Protein AF-L8GK00-F1 (afdb_monomer_lite)

Structure (mmCIF, N/CA/C/O backbone):
data_AF-L8GK00-F1
#
_entry.id   AF-L8GK00-F1
#
loop_
_atom_site.group_PDB
_atom_site.id
_atom_site.type_symbol
_atom_site.label_atom_id
_atom_site.label_alt_id
_atom_site.label_comp_id
_atom_site.label_asym_id
_atom_site.label_entity_id
_atom_site.label_seq_id
_atom_site.pdbx_PDB_ins_code
_atom_site.Cartn_x
_atom_site.Cartn_y
_atom_site.Cartn_z
_atom_site.occupancy
_atom_site.B_iso_or_equiv
_atom_site.auth_seq_id
_atom_site.auth_comp_id
_atom_site.auth_asym_id
_atom_site.auth_atom_id
_atom_site.pdbx_PDB_model_num
ATOM 1 N N . MET A 1 1 ? 4.224 -8.765 17.838 1.00 61.72 1 MET A N 1
ATOM 2 C CA . MET A 1 1 ? 3.213 -7.688 17.727 1.00 61.72 1 MET A CA 1
ATOM 3 C C . MET A 1 1 ? 2.388 -8.004 16.489 1.00 61.72 1 MET A C 1
ATOM 5 O O . MET A 1 1 ? 2.992 -8.140 15.439 1.00 61.72 1 MET A O 1
ATOM 9 N N . SER A 1 2 ? 1.083 -8.260 16.612 1.00 88.25 2 SER A N 1
ATOM 10 C CA . SER A 1 2 ? 0.237 -8.689 15.486 1.00 88.25 2 SER A CA 1
ATOM 11 C C . SER A 1 2 ? -0.506 -7.507 14.862 1.00 88.25 2 SER A C 1
ATOM 13 O O . SER A 1 2 ? -0.895 -6.569 15.563 1.00 88.25 2 SER A O 1
ATOM 15 N N . PHE A 1 3 ? -0.700 -7.553 13.546 1.00 93.94 3 PHE A N 1
ATOM 16 C CA . PHE A 1 3 ? -1.539 -6.617 12.802 1.00 93.94 3 PHE A CA 1
ATOM 17 C C . PHE A 1 3 ? -2.425 -7.384 11.815 1.00 93.94 3 PHE A C 1
ATOM 19 O O . PHE A 1 3 ? -2.163 -8.546 11.505 1.00 93.94 3 PHE A O 1
ATOM 26 N N . VAL A 1 4 ? -3.480 -6.718 11.352 1.00 95.38 4 VAL A N 1
ATOM 27 C CA . VAL A 1 4 ? -4.375 -7.191 10.293 1.00 95.38 4 VAL A CA 1
ATOM 28 C C . VAL A 1 4 ? -4.653 -6.009 9.374 1.00 95.38 4 VAL A C 1
ATOM 30 O O . VAL A 1 4 ? -4.970 -4.915 9.851 1.00 95.38 4 VAL A O 1
ATOM 33 N N . ALA A 1 5 ? -4.528 -6.228 8.071 1.00 95.19 5 ALA A N 1
ATOM 34 C CA . ALA A 1 5 ? -4.967 -5.301 7.044 1.00 95.19 5 ALA A CA 1
ATOM 35 C C . ALA A 1 5 ? -6.353 -5.725 6.554 1.00 95.19 5 ALA A C 1
ATOM 37 O O . ALA A 1 5 ? -6.597 -6.901 6.304 1.00 95.19 5 ALA A O 1
ATOM 38 N N . VAL A 1 6 ? -7.266 -4.766 6.420 1.00 94.88 6 VAL A N 1
ATOM 39 C CA . VAL A 1 6 ? -8.609 -5.013 5.891 1.00 94.88 6 VAL A CA 1
ATOM 40 C C . VAL A 1 6 ? -8.772 -4.199 4.621 1.00 94.88 6 VAL A C 1
ATOM 42 O O . VAL A 1 6 ? -8.682 -2.971 4.669 1.00 94.88 6 VAL A O 1
ATOM 45 N N . ASP A 1 7 ? -9.017 -4.869 3.501 1.00 92.62 7 ASP A N 1
ATOM 46 C CA . ASP A 1 7 ? -9.255 -4.203 2.225 1.00 92.62 7 ASP A CA 1
ATOM 47 C C . ASP A 1 7 ? -10.342 -4.912 1.409 1.00 92.62 7 ASP A C 1
ATOM 49 O O . ASP A 1 7 ? -10.407 -6.135 1.330 1.00 92.62 7 ASP A O 1
ATOM 53 N N . GLU A 1 8 ? -11.210 -4.127 0.775 1.00 90.94 8 GLU A N 1
ATOM 54 C CA . GLU A 1 8 ? -12.356 -4.638 0.016 1.00 90.94 8 GLU A CA 1
ATOM 55 C C . GLU A 1 8 ? -11.943 -5.283 -1.316 1.00 90.94 8 GLU A C 1
ATOM 57 O O . GLU A 1 8 ? -12.618 -6.191 -1.802 1.00 90.94 8 GLU A O 1
ATOM 62 N N . SER A 1 9 ? -10.826 -4.849 -1.908 1.00 86.81 9 SER A N 1
ATOM 63 C CA . SER A 1 9 ? -10.387 -5.333 -3.220 1.00 86.81 9 SER A CA 1
ATOM 64 C C . SER A 1 9 ? -9.774 -6.736 -3.172 1.00 86.81 9 SER A C 1
ATOM 66 O O . SER A 1 9 ? -9.696 -7.391 -4.211 1.00 86.81 9 SER A O 1
ATOM 68 N N . GLY A 1 10 ? -9.387 -7.228 -1.988 1.00 82.31 10 GLY A N 1
ATOM 69 C CA . GLY A 1 10 ? -8.921 -8.606 -1.805 1.00 82.31 10 GLY A CA 1
ATOM 70 C C . GLY A 1 10 ? -7.527 -8.874 -2.361 1.00 82.31 10 GLY A C 1
ATOM 71 O O . GLY A 1 10 ? -7.259 -9.937 -2.919 1.00 82.31 10 GLY A O 1
ATOM 72 N N . GLY A 1 11 ? -6.643 -7.883 -2.324 1.00 89.62 11 GLY A N 1
ATOM 73 C CA . GLY A 1 11 ? -5.234 -8.089 -2.635 1.00 89.62 11 GLY A CA 1
ATOM 74 C C . GLY A 1 11 ? -4.417 -6.835 -2.415 1.00 89.62 11 GLY A C 1
ATOM 75 O O . GLY A 1 11 ? -4.908 -5.713 -2.566 1.00 89.62 11 GLY A O 1
ATOM 76 N N . TRP A 1 12 ? -3.149 -7.038 -2.088 1.00 93.19 12 TRP A N 1
ATOM 77 C CA . TRP A 1 12 ? -2.198 -5.951 -1.968 1.00 93.19 12 TRP A CA 1
ATOM 78 C C . TRP A 1 12 ? -2.071 -5.196 -3.291 1.00 93.19 12 TRP A C 1
ATOM 80 O O . TRP A 1 12 ? -2.048 -5.782 -4.369 1.00 93.19 12 TRP A O 1
ATOM 90 N N . MET A 1 13 ? -2.014 -3.868 -3.194 1.00 91.94 13 MET A N 1
ATOM 91 C CA . MET A 1 13 ? -1.780 -2.955 -4.318 1.00 91.94 13 MET A CA 1
ATOM 92 C C . MET A 1 13 ? -2.797 -2.987 -5.472 1.00 91.94 13 MET A C 1
ATOM 94 O O . MET A 1 13 ? -2.588 -2.265 -6.440 1.00 91.94 13 MET A O 1
ATOM 98 N N . ARG A 1 14 ? -3.930 -3.699 -5.388 1.00 89.12 14 ARG A N 1
ATOM 99 C CA . ARG A 1 14 ? -4.907 -3.763 -6.501 1.00 89.12 14 ARG A CA 1
ATOM 100 C C . ARG A 1 14 ? -5.372 -2.387 -6.979 1.00 89.12 14 ARG A C 1
ATOM 102 O O . ARG A 1 14 ? -5.234 -2.064 -8.151 1.00 89.12 14 ARG A O 1
ATOM 109 N N . LYS A 1 15 ? -5.831 -1.530 -6.059 1.00 85.44 15 LYS A N 1
ATOM 110 C CA . LYS A 1 15 ? -6.226 -0.151 -6.405 1.00 85.44 15 LYS A CA 1
ATOM 111 C C . LYS A 1 15 ? -5.073 0.644 -7.015 1.00 85.44 15 LYS A C 1
ATOM 113 O O . LYS A 1 15 ? -5.290 1.441 -7.916 1.00 85.44 15 LYS A O 1
ATOM 118 N N . TRP A 1 16 ? -3.855 0.447 -6.519 1.00 89.75 16 TRP A N 1
ATOM 119 C CA . TRP A 1 16 ? -2.678 1.121 -7.059 1.00 89.75 16 TRP A CA 1
ATOM 120 C C . TRP A 1 16 ? -2.383 0.660 -8.491 1.00 89.75 16 TRP A C 1
ATOM 122 O O . TRP A 1 16 ? -2.157 1.505 -9.352 1.00 89.75 16 TRP A O 1
ATOM 132 N N . ASP A 1 17 ? -2.469 -0.643 -8.765 1.00 88.00 17 ASP A N 1
ATOM 133 C CA . ASP A 1 17 ? -2.284 -1.210 -10.104 1.00 88.00 17 ASP A CA 1
ATOM 134 C C . ASP A 1 17 ? -3.295 -0.634 -11.091 1.00 88.00 17 ASP A C 1
ATOM 136 O O . ASP A 1 17 ? -2.929 -0.204 -12.186 1.00 88.00 17 ASP A O 1
ATOM 140 N N . ASP A 1 18 ? -4.564 -0.593 -10.684 1.00 81.75 18 ASP A N 1
ATOM 141 C CA . ASP A 1 18 ? -5.632 -0.030 -11.497 1.00 81.75 18 ASP A CA 1
ATOM 142 C C . ASP A 1 18 ? -5.381 1.453 -11.781 1.00 81.75 18 ASP A C 1
ATOM 144 O O . ASP A 1 18 ? -5.553 1.898 -12.914 1.00 81.75 18 ASP A O 1
ATOM 148 N N . LEU A 1 19 ? -4.933 2.223 -10.788 1.00 82.94 19 LEU A N 1
ATOM 149 C CA . LEU A 1 19 ? -4.619 3.638 -10.972 1.00 82.94 19 LEU A CA 1
ATOM 150 C C . LEU A 1 19 ? -3.441 3.848 -11.921 1.00 82.94 19 LEU A C 1
ATOM 152 O O . LEU A 1 19 ? -3.554 4.654 -12.840 1.00 82.94 19 LEU A O 1
ATOM 156 N N . MET A 1 20 ? -2.337 3.120 -11.738 1.00 86.19 20 MET A N 1
ATOM 157 C CA . MET A 1 20 ? -1.174 3.241 -12.620 1.00 86.19 20 MET A CA 1
ATOM 158 C C . MET A 1 20 ? -1.523 2.836 -14.054 1.00 86.19 20 MET A C 1
ATOM 160 O O . MET A 1 20 ? -1.132 3.522 -14.996 1.00 86.19 20 MET A O 1
ATOM 164 N N . HIS A 1 21 ? -2.308 1.767 -14.224 1.00 81.75 21 HIS A N 1
ATOM 165 C CA . HIS A 1 21 ? -2.756 1.308 -15.536 1.00 81.75 21 HIS A CA 1
ATOM 166 C C . HIS A 1 21 ? -3.679 2.317 -16.222 1.00 81.75 21 HIS A C 1
ATOM 168 O O . HIS A 1 21 ? -3.482 2.647 -17.388 1.00 81.75 21 HIS A O 1
ATOM 174 N N . ASN A 1 22 ? -4.696 2.803 -15.515 1.00 77.38 22 ASN A N 1
ATOM 175 C CA . ASN A 1 22 ? -5.727 3.639 -16.117 1.00 77.38 22 ASN A CA 1
ATOM 176 C C . ASN A 1 22 ? -5.269 5.095 -16.324 1.00 77.38 22 ASN A C 1
ATOM 178 O O . ASN A 1 22 ? -5.800 5.768 -17.207 1.00 77.38 22 ASN A O 1
ATOM 182 N N . LEU A 1 23 ? -4.295 5.579 -15.542 1.00 79.81 23 LEU A N 1
ATOM 183 C CA . LEU A 1 23 ? -3.639 6.879 -15.744 1.00 79.81 23 LEU A CA 1
ATOM 184 C C . LEU A 1 23 ? -2.458 6.813 -16.727 1.00 79.81 23 LEU A C 1
ATOM 186 O O . LEU A 1 23 ? -1.806 7.833 -16.937 1.00 79.81 23 LEU A O 1
ATOM 190 N N . ASP A 1 24 ? -2.183 5.637 -17.302 1.00 79.44 24 ASP A N 1
ATOM 191 C CA . ASP A 1 24 ? -1.066 5.390 -18.223 1.00 79.44 24 ASP A CA 1
ATOM 192 C C . ASP A 1 24 ? 0.296 5.821 -17.644 1.00 79.44 24 ASP A C 1
ATOM 194 O O . ASP A 1 24 ? 1.142 6.441 -18.290 1.00 79.44 24 ASP A O 1
ATOM 198 N N . VAL A 1 25 ? 0.505 5.527 -16.358 1.00 83.69 25 VAL A N 1
ATOM 199 C CA . VAL A 1 25 ? 1.750 5.847 -15.658 1.00 83.69 25 VAL A CA 1
ATOM 200 C C . VAL A 1 25 ? 2.741 4.709 -15.877 1.00 83.69 25 VAL A C 1
ATOM 202 O O . VAL A 1 25 ? 2.534 3.589 -15.416 1.00 83.69 25 VAL A O 1
ATOM 205 N N . HIS A 1 26 ? 3.851 4.999 -16.556 1.00 88.31 26 HIS A N 1
ATOM 206 C CA . HIS A 1 26 ? 4.897 4.004 -16.829 1.00 88.31 26 HIS A CA 1
ATOM 207 C C . HIS A 1 26 ? 6.041 4.005 -15.810 1.00 88.31 26 HIS A C 1
ATOM 209 O O . HIS A 1 26 ? 6.650 2.962 -15.577 1.00 88.31 26 HIS A O 1
ATOM 215 N N . HIS A 1 27 ? 6.336 5.156 -15.204 1.00 91.88 27 HIS A N 1
ATOM 216 C CA . HIS A 1 27 ? 7.393 5.324 -14.207 1.00 91.88 27 HIS A CA 1
ATOM 217 C C . HIS A 1 27 ? 6.866 6.089 -13.004 1.00 91.88 27 HIS A C 1
ATOM 219 O O . HIS A 1 27 ? 6.034 6.993 -13.135 1.00 91.88 27 HIS A O 1
ATOM 225 N N . LEU A 1 28 ? 7.368 5.728 -11.828 1.00 91.94 28 LEU A N 1
ATOM 226 C CA . LEU A 1 28 ? 7.068 6.469 -10.617 1.00 91.94 28 LEU A CA 1
ATOM 227 C C . LEU A 1 28 ? 7.755 7.829 -10.634 1.00 91.94 28 LEU A C 1
ATOM 229 O O . LEU A 1 28 ? 8.736 8.063 -11.329 1.00 91.94 28 LEU A O 1
ATOM 233 N N . ARG A 1 29 ? 7.211 8.746 -9.838 1.00 87.75 29 ARG A N 1
ATOM 234 C CA . ARG A 1 29 ? 7.868 10.021 -9.525 1.00 87.75 29 ARG A CA 1
ATOM 235 C C . ARG A 1 29 ? 8.658 9.946 -8.220 1.00 87.75 29 ARG A C 1
ATOM 237 O O . ARG A 1 29 ? 9.400 10.868 -7.906 1.00 87.75 29 ARG A O 1
ATOM 244 N N . SER A 1 30 ? 8.465 8.865 -7.466 1.00 87.38 30 SER A N 1
ATOM 245 C CA . SER A 1 30 ? 9.097 8.637 -6.174 1.00 87.38 30 SER A CA 1
ATOM 246 C C . SER A 1 30 ? 10.489 8.029 -6.360 1.00 87.38 30 SER A C 1
ATOM 248 O O . SER A 1 30 ? 10.605 7.044 -7.097 1.00 87.38 30 SER A O 1
ATOM 250 N N . PRO A 1 31 ? 11.521 8.588 -5.705 1.00 87.81 31 PRO A N 1
ATOM 251 C CA . PRO A 1 31 ? 12.888 8.081 -5.768 1.00 87.81 31 PRO A CA 1
ATOM 252 C C . PRO A 1 31 ? 13.024 6.674 -5.174 1.00 87.81 31 PRO A C 1
ATOM 254 O O . PRO A 1 31 ? 12.143 6.191 -4.461 1.00 87.81 31 PRO A O 1
ATOM 257 N N . LEU A 1 32 ? 14.164 6.033 -5.436 1.00 87.31 32 LEU A N 1
ATOM 258 C CA . LEU A 1 32 ? 14.448 4.656 -5.028 1.00 87.31 32 LEU A CA 1
ATOM 259 C C . LEU A 1 32 ? 14.324 4.394 -3.528 1.00 87.31 32 LEU A C 1
ATOM 261 O O . LEU A 1 32 ? 13.973 3.277 -3.180 1.00 87.31 32 LEU A O 1
ATOM 265 N N . ASN A 1 33 ? 14.585 5.387 -2.671 1.00 85.81 33 ASN A N 1
ATOM 266 C CA . ASN A 1 33 ? 14.498 5.278 -1.209 1.00 85.81 33 ASN A CA 1
ATOM 267 C C . ASN A 1 33 ? 13.061 5.425 -0.662 1.00 85.81 33 ASN A C 1
ATOM 269 O O . ASN A 1 33 ? 12.818 5.186 0.517 1.00 85.81 33 ASN A O 1
ATOM 273 N N . ALA A 1 34 ? 12.096 5.804 -1.502 1.00 88.62 34 ALA A N 1
ATOM 274 C CA . ALA A 1 34 ? 10.686 5.909 -1.143 1.00 88.62 34 ALA A CA 1
ATOM 275 C C . ALA A 1 34 ? 9.955 4.581 -1.419 1.00 88.62 34 ALA A C 1
ATOM 277 O O . ALA A 1 34 ? 8.968 4.535 -2.158 1.00 88.62 34 ALA A O 1
ATOM 278 N N . HIS A 1 35 ? 10.468 3.490 -0.847 1.00 92.00 35 HIS A N 1
ATOM 279 C CA . HIS A 1 35 ? 9.955 2.130 -1.021 1.00 92.00 35 HIS A CA 1
ATOM 280 C C . HIS A 1 35 ? 9.478 1.533 0.323 1.00 92.00 35 HIS A C 1
ATOM 282 O O . HIS A 1 35 ? 9.850 2.027 1.385 1.00 92.00 35 HIS A O 1
ATOM 288 N N . PRO A 1 36 ? 8.630 0.486 0.307 1.00 93.12 36 PRO A N 1
ATOM 289 C CA . PRO A 1 36 ? 7.991 -0.038 1.520 1.00 93.12 36 PRO A CA 1
ATOM 290 C C . PRO A 1 36 ? 8.821 -1.034 2.353 1.00 93.12 36 PRO A C 1
ATOM 292 O O . PRO A 1 36 ? 8.262 -1.628 3.270 1.00 93.12 36 PRO A O 1
ATOM 295 N N . ASP A 1 37 ? 10.109 -1.254 2.063 1.00 94.62 37 ASP A N 1
ATOM 296 C CA . ASP A 1 37 ? 10.923 -2.185 2.869 1.00 94.62 37 ASP A CA 1
ATOM 297 C C . ASP A 1 37 ? 11.429 -1.457 4.126 1.00 94.62 37 ASP A C 1
ATOM 299 O O . ASP A 1 37 ? 12.157 -0.471 3.994 1.00 94.62 37 ASP A O 1
ATOM 303 N N . PRO A 1 38 ? 11.041 -1.894 5.338 1.00 91.31 38 PRO A N 1
ATOM 304 C CA . PRO A 1 38 ? 11.383 -1.183 6.564 1.00 91.31 38 PRO A CA 1
ATOM 305 C C . PRO A 1 38 ? 12.826 -1.413 7.036 1.00 91.31 38 PRO A C 1
ATOM 307 O O . PRO A 1 38 ? 13.259 -0.709 7.949 1.00 91.31 38 PRO A O 1
ATOM 310 N N . PHE A 1 39 ? 13.552 -2.389 6.478 1.00 91.81 39 PHE A N 1
ATOM 311 C CA . PHE A 1 39 ? 14.854 -2.810 7.015 1.00 91.81 39 PHE A CA 1
ATOM 312 C C . PHE A 1 39 ? 16.053 -2.427 6.143 1.00 91.81 39 PHE A C 1
ATOM 314 O O . PHE A 1 39 ? 17.159 -2.317 6.667 1.00 91.81 39 PHE A O 1
ATOM 321 N N . ASP A 1 40 ? 15.855 -2.195 4.844 1.00 91.25 40 ASP A N 1
ATOM 322 C CA . ASP A 1 40 ? 16.943 -1.869 3.918 1.00 91.25 40 ASP A CA 1
ATOM 323 C C . ASP A 1 40 ? 16.539 -0.770 2.933 1.00 91.25 40 ASP A C 1
ATOM 325 O O . ASP A 1 40 ? 15.786 -1.005 1.989 1.00 91.25 40 ASP A O 1
ATOM 329 N N . VAL A 1 41 ? 17.123 0.416 3.119 1.00 87.62 41 VAL A N 1
ATOM 330 C CA . VAL A 1 41 ? 16.900 1.627 2.307 1.00 87.62 41 VAL A CA 1
ATOM 331 C C . VAL A 1 41 ? 17.394 1.514 0.858 1.00 87.62 41 VAL A C 1
ATOM 333 O O . VAL A 1 41 ? 17.111 2.382 0.032 1.00 87.62 41 VAL A O 1
ATOM 336 N N . THR A 1 42 ? 18.181 0.482 0.551 1.00 90.44 42 THR A N 1
ATOM 337 C CA . THR A 1 42 ? 18.740 0.212 -0.780 1.00 90.44 42 THR A CA 1
ATOM 338 C C . THR A 1 42 ? 18.098 -0.992 -1.467 1.00 90.44 42 THR A C 1
ATOM 340 O O . THR A 1 42 ? 18.396 -1.257 -2.635 1.00 90.44 42 THR A O 1
ATOM 343 N N . SER A 1 43 ? 17.173 -1.675 -0.787 1.00 94.31 43 SER A N 1
ATOM 344 C CA . SER A 1 43 ? 16.584 -2.952 -1.212 1.00 94.31 43 SER A CA 1
ATOM 345 C C . SER A 1 43 ? 15.949 -2.911 -2.599 1.00 94.31 43 SER A C 1
ATOM 347 O O . SER A 1 43 ? 16.103 -3.856 -3.366 1.00 94.31 43 SER A O 1
ATOM 349 N N . LEU A 1 44 ? 15.282 -1.816 -2.976 1.00 95.31 44 LEU A N 1
ATOM 350 C CA . LEU A 1 44 ? 14.700 -1.681 -4.315 1.00 95.31 44 LEU A CA 1
ATOM 351 C C . LEU A 1 44 ? 15.778 -1.586 -5.407 1.00 95.31 44 LEU A C 1
ATOM 353 O O . LEU A 1 44 ? 15.621 -2.158 -6.488 1.00 95.31 44 LEU A O 1
ATOM 357 N N . ASN A 1 45 ? 16.883 -0.886 -5.132 1.00 93.75 45 ASN A N 1
ATOM 358 C CA . ASN A 1 45 ? 18.011 -0.810 -6.058 1.00 93.75 45 ASN A CA 1
ATOM 359 C C . ASN A 1 45 ? 18.699 -2.175 -6.188 1.00 93.75 45 ASN A C 1
ATOM 361 O O . ASN A 1 45 ? 18.955 -2.629 -7.303 1.00 93.75 45 ASN A O 1
ATOM 365 N N . ALA A 1 46 ? 18.956 -2.838 -5.057 1.00 94.06 46 ALA A N 1
ATOM 366 C CA . ALA A 1 46 ? 19.531 -4.179 -5.022 1.00 94.06 46 ALA A CA 1
ATOM 367 C C . ALA A 1 46 ? 18.656 -5.173 -5.801 1.00 94.06 46 ALA A C 1
ATOM 369 O O . ALA A 1 46 ? 19.143 -5.822 -6.723 1.00 94.06 46 ALA A O 1
ATOM 370 N N . PHE A 1 47 ? 17.345 -5.180 -5.544 1.00 96.88 47 PHE A N 1
ATOM 371 C CA . PHE A 1 47 ? 16.375 -6.008 -6.260 1.00 96.88 47 PHE A CA 1
ATOM 372 C C . PHE A 1 47 ? 16.410 -5.770 -7.775 1.00 96.88 47 PHE A C 1
ATOM 374 O O . PHE A 1 47 ? 16.414 -6.720 -8.556 1.00 96.88 47 PHE A O 1
ATOM 381 N N . ALA A 1 48 ? 16.470 -4.510 -8.219 1.00 96.38 48 ALA A N 1
ATOM 382 C CA . ALA A 1 48 ? 16.560 -4.199 -9.643 1.00 96.38 48 ALA A CA 1
ATOM 383 C C . ALA A 1 48 ? 17.831 -4.781 -10.284 1.00 96.38 48 ALA A C 1
ATOM 385 O O . ALA A 1 48 ? 17.767 -5.305 -11.396 1.00 96.38 48 ALA A O 1
ATOM 386 N N . HIS A 1 49 ? 18.964 -4.726 -9.580 1.00 95.38 49 HIS A N 1
ATOM 387 C CA . HIS A 1 49 ? 20.228 -5.305 -10.034 1.00 95.38 49 HIS A CA 1
ATOM 388 C C . HIS A 1 49 ? 20.205 -6.835 -10.054 1.00 95.38 49 HIS A C 1
ATOM 390 O O . HIS A 1 49 ? 20.575 -7.428 -11.065 1.00 95.38 49 HIS A O 1
ATOM 396 N N . GLU A 1 50 ? 19.724 -7.469 -8.987 1.00 96.69 50 GLU A N 1
ATOM 397 C CA . GLU A 1 50 ? 19.623 -8.930 -8.868 1.00 96.69 50 GLU A CA 1
ATOM 398 C C . GLU A 1 50 ? 18.712 -9.539 -9.938 1.00 96.69 50 GLU A C 1
ATOM 400 O O . GLU A 1 50 ? 18.998 -10.610 -10.467 1.00 96.69 50 GLU A O 1
ATOM 405 N N . GLN A 1 51 ? 17.637 -8.837 -10.301 1.00 96.94 51 GLN A N 1
ATOM 406 C CA . GLN A 1 51 ? 16.711 -9.271 -11.348 1.00 96.94 51 GLN A CA 1
ATOM 407 C C . GLN A 1 51 ? 17.181 -8.902 -12.768 1.00 96.94 51 GLN A C 1
ATOM 409 O O . GLN A 1 51 ? 16.480 -9.200 -13.732 1.00 96.94 51 GLN A O 1
ATOM 414 N N . GLY A 1 52 ? 18.327 -8.224 -12.927 1.00 96.25 52 GLY A N 1
ATOM 415 C CA . GLY A 1 52 ? 18.824 -7.765 -14.232 1.00 96.25 52 GLY A CA 1
ATOM 416 C C . GLY A 1 52 ? 17.985 -6.643 -14.863 1.00 96.25 52 GLY A C 1
ATOM 417 O O . GLY A 1 52 ? 18.019 -6.436 -16.074 1.00 96.25 52 GLY A O 1
ATOM 418 N N . ARG A 1 53 ? 17.219 -5.911 -14.049 1.00 96.62 53 ARG A N 1
ATOM 419 C CA . ARG A 1 53 ? 16.220 -4.911 -14.458 1.00 96.62 53 ARG A CA 1
ATOM 420 C C . ARG A 1 53 ? 16.630 -3.472 -14.144 1.00 96.62 53 ARG A C 1
ATOM 422 O O . ARG A 1 53 ? 15.809 -2.564 -14.227 1.00 96.62 53 ARG A O 1
ATOM 429 N N . SER A 1 54 ? 17.904 -3.214 -13.843 1.00 92.88 54 SER A N 1
ATOM 430 C CA . SER A 1 54 ? 18.411 -1.860 -13.554 1.00 92.88 54 SER A CA 1
ATOM 431 C C . SER A 1 54 ? 18.193 -0.849 -14.689 1.00 92.88 54 SER A C 1
ATOM 433 O O . SER A 1 54 ? 18.221 0.353 -14.438 1.00 92.88 54 SER A O 1
ATOM 435 N N . ALA A 1 55 ? 17.960 -1.308 -15.925 1.00 91.44 55 ALA A N 1
ATOM 436 C CA . ALA A 1 55 ? 17.603 -0.453 -17.062 1.00 91.44 55 ALA A CA 1
ATOM 437 C C . ALA A 1 55 ? 16.220 0.218 -16.917 1.00 91.44 55 ALA A C 1
ATOM 439 O O . ALA A 1 55 ? 15.965 1.238 -17.551 1.00 91.44 55 ALA A O 1
ATOM 440 N N . GLU A 1 56 ? 15.346 -0.312 -16.057 1.00 93.38 56 GLU A N 1
ATOM 441 C CA . GLU A 1 56 ? 14.042 0.279 -15.721 1.00 93.38 56 GLU A CA 1
ATOM 442 C C . GLU A 1 56 ? 14.142 1.406 -14.675 1.00 93.38 56 GLU A C 1
ATOM 444 O O . GLU A 1 56 ? 13.124 1.961 -14.261 1.00 93.38 56 GLU A O 1
ATOM 449 N N . LEU A 1 57 ? 15.357 1.749 -14.231 1.00 92.00 57 LEU A N 1
ATOM 450 C CA . LEU A 1 57 ? 15.624 2.856 -13.316 1.00 92.00 57 LEU A CA 1
ATOM 451 C C . LEU A 1 57 ? 16.022 4.110 -14.101 1.00 92.00 57 LEU A C 1
ATOM 453 O O . LEU A 1 57 ? 17.138 4.208 -14.620 1.00 92.00 57 LEU A O 1
ATOM 457 N N . GLN A 1 58 ? 15.133 5.100 -14.146 1.00 88.31 58 GLN A N 1
ATOM 458 C CA . GLN A 1 58 ? 15.349 6.349 -14.880 1.00 88.31 58 GLN A CA 1
ATOM 459 C C . GLN A 1 58 ? 15.809 7.472 -13.955 1.00 88.31 58 GLN A C 1
ATOM 461 O O . GLN A 1 58 ? 15.319 7.600 -12.841 1.00 88.31 58 GLN A O 1
ATOM 466 N N . CYS A 1 59 ? 16.723 8.330 -14.409 1.00 78.38 59 CYS A N 1
ATOM 467 C CA . CYS A 1 59 ? 17.043 9.554 -13.674 1.00 78.38 59 CYS A CA 1
ATOM 468 C C . CYS A 1 59 ? 15.951 10.605 -13.924 1.00 78.38 59 CYS A C 1
ATOM 470 O O . CYS A 1 59 ? 15.585 10.834 -15.079 1.00 78.38 59 CYS A O 1
ATOM 472 N N . LEU A 1 60 ? 15.468 11.279 -12.877 1.00 68.12 60 LEU A N 1
ATOM 473 C CA . LEU A 1 60 ? 14.519 12.393 -12.993 1.00 68.12 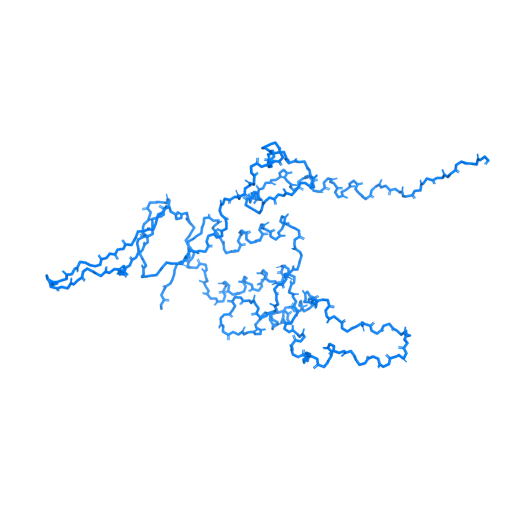60 LEU A CA 1
ATOM 474 C C . LEU A 1 60 ? 15.181 13.629 -13.617 1.00 68.12 60 LEU A C 1
ATOM 476 O O . LEU A 1 60 ? 15.485 14.585 -12.917 1.00 68.12 60 LEU A O 1
ATOM 480 N N . GLY A 1 61 ? 15.458 13.614 -14.922 1.00 55.75 61 GLY A N 1
ATOM 481 C CA . GLY A 1 61 ? 15.894 14.787 -15.695 1.00 55.75 61 GLY A CA 1
ATOM 482 C C . GLY A 1 61 ? 17.243 15.412 -15.302 1.00 55.75 61 GLY A C 1
ATOM 483 O O . GLY A 1 61 ? 17.766 16.223 -16.058 1.00 55.75 61 GLY A O 1
ATOM 484 N N . ILE A 1 62 ? 17.861 15.009 -14.189 1.00 52.44 62 ILE A N 1
ATOM 485 C CA . ILE A 1 62 ? 19.223 15.381 -13.792 1.00 52.44 62 ILE A CA 1
ATOM 486 C C . ILE A 1 62 ? 20.187 14.368 -14.417 1.00 52.44 62 ILE A C 1
ATOM 488 O O . ILE A 1 62 ? 20.927 13.653 -13.744 1.00 52.44 62 ILE A O 1
ATOM 492 N N . SER A 1 63 ? 20.126 14.231 -15.739 1.00 48.56 63 SER A N 1
ATOM 493 C CA . SER A 1 63 ? 21.195 13.566 -16.472 1.00 48.56 63 SER A CA 1
ATOM 494 C C . SER A 1 63 ? 22.224 14.639 -16.824 1.00 48.56 63 SER A C 1
ATOM 496 O O . SER A 1 63 ? 21.860 15.618 -17.482 1.00 48.56 63 SER A O 1
ATOM 498 N N . PRO A 1 64 ? 23.498 14.507 -16.409 1.00 44.94 64 PRO A N 1
ATOM 499 C CA . PRO A 1 64 ? 24.569 15.214 -17.094 1.00 44.94 64 PRO A CA 1
ATOM 500 C C . PRO A 1 64 ? 24.446 14.820 -18.561 1.00 44.94 64 PRO A C 1
ATOM 502 O O . PRO A 1 64 ? 24.406 13.622 -18.849 1.00 44.94 64 PRO A O 1
ATOM 505 N N . ARG A 1 65 ? 24.302 15.807 -19.454 1.00 43.72 65 ARG A N 1
ATOM 506 C CA . ARG A 1 65 ? 24.181 15.601 -20.903 1.00 43.72 65 ARG A CA 1
ATOM 507 C C . ARG A 1 65 ? 25.040 14.412 -21.324 1.00 43.72 65 ARG A C 1
ATOM 509 O O . ARG A 1 65 ? 26.258 14.439 -21.144 1.00 43.72 65 ARG A O 1
ATOM 516 N N . SER A 1 66 ? 24.406 13.372 -21.869 1.00 43.53 66 SER A N 1
ATOM 517 C CA . SER A 1 66 ? 25.133 12.301 -22.540 1.00 43.53 66 SER A CA 1
ATOM 518 C C . SER A 1 66 ? 26.060 12.955 -23.551 1.00 43.53 66 SER A C 1
ATOM 520 O O . SER A 1 66 ? 25.619 13.789 -24.343 1.00 43.53 66 SER A O 1
ATOM 522 N N . SER A 1 67 ? 27.335 12.603 -23.471 1.00 43.12 67 SER A N 1
ATOM 523 C CA . SER A 1 67 ? 28.425 13.062 -24.318 1.00 43.12 67 SER A CA 1
ATOM 524 C C . SER A 1 67 ? 28.158 12.764 -25.800 1.00 43.12 67 SER A C 1
ATOM 526 O O . SER A 1 67 ? 28.721 11.830 -26.367 1.00 43.12 67 SER A O 1
ATOM 528 N N . GLY A 1 68 ? 27.301 13.557 -26.438 1.00 41.03 68 GLY A N 1
ATOM 529 C CA . GLY A 1 68 ? 27.420 13.858 -27.853 1.00 41.03 68 GLY A CA 1
ATOM 530 C C . GLY A 1 68 ? 28.625 14.777 -27.993 1.00 41.03 68 GLY A C 1
ATOM 531 O O . GLY A 1 68 ? 28.726 15.782 -27.289 1.00 41.03 68 GLY A O 1
ATOM 532 N N . ARG A 1 69 ? 29.598 14.366 -28.806 1.00 50.66 69 ARG A N 1
ATOM 533 C CA . ARG A 1 69 ? 30.761 15.191 -29.144 1.00 50.66 69 ARG A CA 1
ATOM 534 C C . ARG A 1 69 ? 30.290 16.553 -29.673 1.00 50.66 69 ARG A C 1
ATOM 536 O O . ARG A 1 69 ? 29.289 16.600 -30.372 1.00 50.66 69 ARG A O 1
ATOM 543 N N . GLU A 1 70 ? 31.094 17.575 -29.361 1.00 47.09 70 GLU A N 1
ATOM 544 C CA . GLU A 1 70 ? 31.059 18.975 -29.845 1.00 47.09 70 GLU A CA 1
ATOM 545 C C . GLU A 1 70 ? 30.413 19.991 -28.887 1.00 47.09 70 GLU A C 1
ATOM 547 O O . GLU A 1 70 ? 29.294 20.448 -29.051 1.00 47.09 70 GLU A O 1
ATOM 552 N N . ASP A 1 71 ? 31.127 20.331 -27.809 1.00 42.12 71 ASP A N 1
ATOM 553 C CA . ASP A 1 71 ? 31.935 21.559 -27.787 1.00 42.12 71 ASP A CA 1
ATOM 554 C C . ASP A 1 71 ? 32.602 21.755 -26.421 1.00 42.12 71 ASP A C 1
ATOM 556 O O . ASP A 1 71 ? 31.990 21.658 -25.356 1.00 42.12 71 ASP A O 1
ATOM 560 N N . LYS A 1 72 ? 33.905 22.049 -26.447 1.00 45.22 72 LYS A N 1
ATOM 561 C CA . LYS A 1 72 ? 34.721 22.342 -25.264 1.00 45.22 72 LYS A CA 1
ATOM 562 C C . LYS A 1 72 ? 34.355 23.717 -24.692 1.00 45.22 72 LYS A C 1
ATOM 564 O O . LYS A 1 72 ? 35.136 24.659 -24.782 1.00 45.22 72 LYS A O 1
ATOM 569 N N . LYS A 1 73 ? 33.213 23.835 -24.019 1.00 46.69 73 LYS A N 1
ATOM 570 C CA . LYS A 1 73 ? 33.024 24.856 -22.983 1.00 46.69 73 LYS A CA 1
ATOM 571 C C . LYS A 1 73 ? 32.964 24.152 -21.639 1.00 46.69 73 LYS A C 1
ATOM 573 O O . LYS A 1 73 ? 32.015 23.438 -21.345 1.00 46.69 73 LYS A O 1
ATOM 578 N N . LYS A 1 74 ? 34.012 24.358 -20.831 1.00 45.50 74 LYS A N 1
ATOM 579 C CA . LYS A 1 74 ? 34.093 23.982 -19.411 1.00 45.50 74 LYS A CA 1
ATOM 580 C C . LYS A 1 74 ? 33.043 24.762 -18.608 1.00 45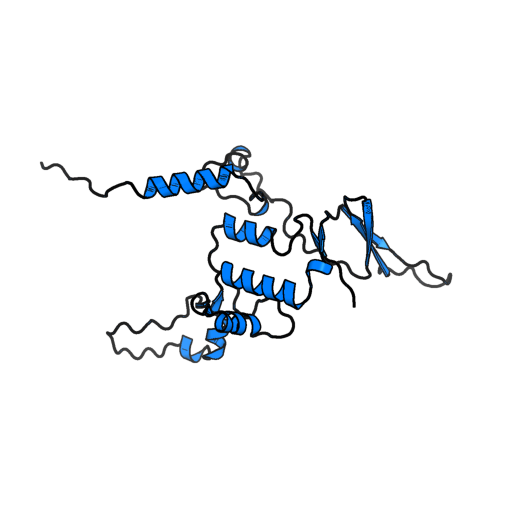.50 74 LYS A C 1
ATOM 582 O O . LYS A 1 74 ? 33.382 25.598 -17.777 1.00 45.50 74 LYS A O 1
ATOM 587 N N . VAL A 1 75 ? 31.764 24.509 -18.849 1.00 47.81 75 VAL A N 1
ATOM 588 C CA . VAL A 1 75 ? 30.748 24.764 -17.839 1.00 47.81 75 VAL A CA 1
ATOM 589 C C . VAL A 1 75 ? 30.923 23.612 -16.864 1.00 47.81 75 VAL A C 1
ATOM 591 O O . VAL A 1 75 ? 30.629 22.466 -17.190 1.00 47.81 75 VAL A O 1
ATOM 594 N N . ARG A 1 76 ? 31.537 23.879 -15.706 1.00 49.59 76 ARG A N 1
ATOM 595 C CA . ARG A 1 76 ? 31.500 22.925 -14.594 1.00 49.59 76 ARG A CA 1
ATOM 596 C C . ARG A 1 76 ? 30.018 22.730 -14.309 1.00 49.59 76 ARG A C 1
ATOM 598 O O . ARG A 1 76 ? 29.388 23.672 -13.838 1.00 49.59 76 ARG A O 1
ATOM 605 N N . ASP A 1 77 ? 29.462 21.578 -14.680 1.00 54.91 77 ASP A N 1
ATOM 606 C CA . ASP A 1 77 ? 28.066 21.249 -14.405 1.00 54.91 77 ASP A CA 1
ATOM 607 C C . ASP A 1 77 ? 27.837 21.477 -12.911 1.00 54.91 77 ASP A C 1
ATOM 609 O O . ASP A 1 77 ? 28.324 20.721 -12.073 1.00 54.91 77 ASP A O 1
ATOM 613 N N . HIS A 1 78 ? 27.146 22.561 -12.559 1.00 54.66 78 HIS A N 1
ATOM 614 C CA . HIS A 1 78 ? 26.949 22.951 -11.164 1.00 54.66 78 HIS A CA 1
ATOM 615 C C . HIS A 1 78 ? 26.187 21.848 -10.408 1.00 54.66 78 HIS A C 1
ATOM 617 O O . HIS A 1 78 ? 26.445 21.603 -9.233 1.00 54.66 78 HIS A O 1
ATOM 623 N N . ALA A 1 79 ? 25.343 21.098 -11.128 1.00 50.34 79 ALA A N 1
ATOM 624 C CA . ALA A 1 79 ? 24.664 19.890 -10.666 1.00 50.34 79 ALA A CA 1
ATOM 625 C C . ALA A 1 79 ? 25.626 18.755 -10.262 1.00 50.34 79 ALA A C 1
ATOM 627 O O . ALA A 1 79 ? 25.282 17.929 -9.419 1.00 50.34 79 ALA A O 1
ATOM 628 N N . ALA A 1 80 ? 26.841 18.713 -10.821 1.00 52.91 80 ALA A N 1
ATOM 629 C CA . ALA A 1 80 ? 27.858 17.738 -10.451 1.00 52.91 80 ALA A CA 1
ATOM 630 C C . ALA A 1 80 ? 28.613 18.039 -9.168 1.00 52.91 80 ALA A C 1
ATOM 632 O O . ALA A 1 80 ? 29.178 17.123 -8.580 1.00 52.91 80 ALA A O 1
ATOM 633 N N . TYR A 1 81 ? 28.556 19.283 -8.713 1.00 52.75 81 TYR A N 1
ATOM 634 C CA . TYR A 1 81 ? 29.057 19.670 -7.404 1.00 52.75 81 TYR A CA 1
ATOM 635 C C . TYR A 1 81 ? 27.995 19.522 -6.300 1.00 52.75 81 TYR A C 1
ATOM 637 O O . TYR A 1 81 ? 28.348 19.349 -5.141 1.00 52.75 81 TYR A O 1
ATOM 645 N N . ILE A 1 82 ? 26.702 19.571 -6.650 1.00 58.47 82 ILE A N 1
ATOM 646 C CA . ILE A 1 82 ? 25.597 19.549 -5.674 1.00 58.47 82 ILE A CA 1
ATOM 647 C C . ILE A 1 82 ? 25.255 18.126 -5.200 1.00 58.47 82 ILE A C 1
ATOM 649 O O . ILE A 1 82 ? 24.898 17.954 -4.040 1.00 58.47 82 ILE A O 1
ATOM 653 N N . PHE A 1 83 ? 25.372 17.112 -6.064 1.00 60.22 83 PHE A N 1
ATOM 654 C CA . PHE A 1 83 ? 24.976 15.735 -5.744 1.00 60.22 83 PHE A CA 1
ATOM 655 C C . PHE A 1 83 ? 26.125 14.753 -5.970 1.00 60.22 83 PHE A C 1
ATOM 657 O O . PHE A 1 83 ? 26.661 14.666 -7.084 1.00 60.22 83 PHE A O 1
ATOM 664 N N . THR A 1 84 ? 26.457 13.973 -4.938 1.00 67.50 84 THR A N 1
ATOM 665 C CA . THR A 1 84 ? 27.410 12.862 -5.038 1.00 67.50 84 THR A CA 1
ATOM 666 C C . THR A 1 84 ? 26.879 11.776 -5.979 1.00 67.50 84 THR A C 1
ATOM 668 O O . THR A 1 84 ? 25.685 11.706 -6.281 1.00 67.50 84 THR A O 1
ATOM 671 N N . ASN A 1 85 ? 27.752 10.879 -6.448 1.00 65.94 85 ASN A N 1
ATOM 672 C CA . ASN A 1 85 ? 27.319 9.733 -7.254 1.00 65.94 85 ASN A CA 1
ATOM 673 C C . ASN A 1 85 ? 26.257 8.879 -6.541 1.00 65.94 85 ASN A C 1
ATOM 675 O O . ASN A 1 85 ? 25.374 8.346 -7.207 1.00 65.94 85 ASN A O 1
ATOM 679 N N . ASN A 1 86 ? 26.318 8.787 -5.209 1.00 67.12 86 ASN A N 1
ATOM 680 C CA . ASN A 1 86 ? 25.335 8.063 -4.412 1.00 67.12 86 ASN A CA 1
ATOM 681 C C . ASN A 1 86 ? 23.972 8.776 -4.406 1.00 67.12 86 ASN A C 1
ATOM 683 O O . ASN A 1 86 ? 22.945 8.143 -4.639 1.00 67.12 86 ASN A O 1
ATOM 687 N N . ASP A 1 87 ? 23.964 10.105 -4.266 1.00 67.19 87 ASP A N 1
ATOM 688 C CA . ASP A 1 87 ? 22.731 10.905 -4.310 1.00 67.19 87 ASP A CA 1
ATOM 689 C C . ASP A 1 87 ? 22.023 10.760 -5.662 1.00 67.19 87 ASP A C 1
ATOM 691 O O . ASP A 1 87 ? 20.806 10.608 -5.736 1.00 67.19 87 ASP A O 1
ATOM 695 N N . ARG A 1 88 ? 22.792 10.710 -6.753 1.00 69.75 88 ARG A N 1
ATOM 696 C CA . ARG A 1 88 ? 22.252 10.511 -8.107 1.00 69.75 88 ARG A CA 1
ATOM 697 C C . ARG A 1 88 ? 21.619 9.141 -8.314 1.00 69.75 88 ARG A C 1
ATOM 699 O O . ARG A 1 88 ? 20.686 9.029 -9.104 1.00 69.75 88 ARG A O 1
ATOM 706 N N . ILE A 1 89 ? 22.131 8.103 -7.650 1.00 72.81 89 ILE A N 1
ATOM 707 C CA . ILE A 1 89 ? 21.518 6.771 -7.682 1.00 72.81 89 ILE A CA 1
ATOM 708 C C . ILE A 1 89 ? 20.169 6.828 -6.972 1.00 72.81 89 ILE A C 1
ATOM 710 O O . ILE A 1 89 ? 19.180 6.360 -7.528 1.00 72.81 89 ILE A O 1
ATOM 714 N N . MET A 1 90 ? 20.106 7.471 -5.806 1.00 72.12 90 MET A N 1
ATOM 715 C CA . MET A 1 90 ? 18.870 7.578 -5.026 1.00 72.12 90 MET A CA 1
ATOM 716 C C . MET A 1 90 ? 17.790 8.409 -5.725 1.00 72.12 90 MET A C 1
ATOM 718 O O . MET A 1 90 ? 16.610 8.144 -5.537 1.00 72.12 90 MET A O 1
ATOM 722 N N . LEU A 1 91 ? 18.171 9.355 -6.588 1.00 79.38 91 LEU A N 1
ATOM 723 C CA . LEU A 1 91 ? 17.245 10.148 -7.407 1.00 79.38 91 LEU A CA 1
ATOM 724 C C . LEU A 1 91 ? 16.689 9.407 -8.634 1.00 79.38 91 LEU A C 1
ATOM 726 O O . LEU A 1 91 ? 15.901 9.981 -9.394 1.00 79.38 91 LEU A O 1
ATOM 730 N N . LYS A 1 92 ? 17.087 8.149 -8.856 1.00 88.19 92 LYS A N 1
ATOM 731 C CA . LYS A 1 92 ? 16.453 7.326 -9.883 1.00 88.19 92 LYS A CA 1
ATOM 732 C C . LYS A 1 92 ? 15.034 6.952 -9.466 1.00 88.19 92 LYS A C 1
ATOM 734 O O . LYS A 1 92 ? 14.743 6.773 -8.286 1.00 88.19 92 LYS A O 1
ATOM 739 N N . VAL A 1 93 ? 14.168 6.794 -10.456 1.00 91.81 93 VAL A N 1
ATOM 740 C CA . VAL A 1 93 ? 12.783 6.366 -10.293 1.00 91.81 93 VAL A CA 1
ATOM 741 C C . VAL A 1 93 ? 12.544 5.051 -11.027 1.00 91.81 93 VAL A C 1
ATOM 743 O O . VAL A 1 93 ? 13.014 4.889 -12.158 1.00 91.81 93 VAL A O 1
ATOM 746 N N . PRO A 1 94 ? 11.840 4.093 -10.407 1.00 95.38 94 PRO A N 1
ATOM 747 C CA . PRO A 1 94 ? 11.560 2.811 -11.029 1.00 95.38 94 PRO A CA 1
ATOM 748 C C . PRO A 1 94 ? 10.411 2.912 -12.033 1.00 95.38 94 PRO A C 1
ATOM 750 O O . PRO A 1 94 ? 9.487 3.723 -11.889 1.00 95.38 94 PRO A O 1
ATOM 753 N N . SER A 1 95 ? 10.419 2.014 -13.012 1.00 95.38 95 SER A N 1
ATOM 754 C CA . SER A 1 95 ? 9.212 1.684 -13.760 1.00 95.38 95 SER A CA 1
ATOM 755 C C . SER A 1 95 ? 8.120 1.153 -12.816 1.00 95.38 95 SER A C 1
ATOM 757 O O . SER A 1 95 ? 8.389 0.573 -11.756 1.00 95.38 95 SER A O 1
ATOM 759 N N . VAL A 1 96 ? 6.861 1.313 -13.221 1.00 95.06 96 VAL A N 1
ATOM 760 C CA . VAL A 1 96 ? 5.712 0.739 -12.507 1.00 95.06 96 VAL A CA 1
ATOM 761 C C . VAL A 1 96 ? 5.817 -0.794 -12.392 1.00 95.06 96 VAL A C 1
ATOM 763 O O . VAL A 1 96 ? 5.663 -1.306 -11.279 1.00 95.06 96 VAL A O 1
ATOM 766 N N . PRO A 1 97 ? 6.137 -1.555 -13.463 1.00 96.38 97 PRO A N 1
ATOM 767 C CA . PRO A 1 97 ? 6.306 -3.005 -13.363 1.00 96.38 97 PRO A CA 1
ATOM 768 C C . PRO A 1 97 ? 7.430 -3.445 -12.418 1.00 96.38 97 PRO A C 1
ATOM 770 O O . PRO A 1 97 ? 7.293 -4.468 -11.741 1.00 96.38 97 PRO A O 1
ATOM 773 N N . LEU A 1 98 ? 8.551 -2.717 -12.374 1.00 97.00 98 LEU A N 1
ATOM 774 C CA . LEU A 1 98 ? 9.668 -3.020 -11.474 1.00 97.00 98 LEU A CA 1
ATOM 775 C C . LEU A 1 98 ? 9.247 -2.842 -10.019 1.00 97.00 98 LEU A C 1
ATOM 777 O O . LEU A 1 98 ? 9.400 -3.768 -9.224 1.00 97.00 98 LEU A O 1
ATOM 781 N N . PHE A 1 99 ? 8.653 -1.693 -9.696 1.00 97.06 99 PHE A N 1
ATOM 782 C CA . PHE A 1 99 ? 8.187 -1.409 -8.343 1.00 97.06 99 PHE A CA 1
ATOM 783 C C . PHE A 1 99 ? 7.130 -2.416 -7.875 1.00 97.06 99 PHE A C 1
ATOM 785 O O . PHE A 1 99 ? 7.215 -2.932 -6.765 1.00 97.06 99 PHE A O 1
ATOM 792 N N . LYS A 1 100 ? 6.181 -2.776 -8.746 1.00 96.50 100 LYS A N 1
ATOM 793 C CA . LYS A 1 100 ? 5.184 -3.811 -8.446 1.00 96.50 100 LYS A CA 1
ATOM 794 C C . LYS A 1 100 ? 5.833 -5.157 -8.116 1.00 96.50 100 LYS A C 1
ATOM 796 O O . LYS A 1 100 ? 5.467 -5.798 -7.135 1.00 96.50 100 LYS A O 1
ATOM 801 N N . SER A 1 101 ? 6.803 -5.579 -8.929 1.00 97.69 101 SER A N 1
ATOM 802 C CA . SER A 1 101 ? 7.522 -6.844 -8.716 1.00 97.69 101 SER A CA 1
ATOM 803 C C . SER A 1 101 ? 8.290 -6.828 -7.393 1.00 97.69 101 SER A C 1
ATOM 805 O O . SER A 1 101 ? 8.280 -7.813 -6.657 1.00 97.69 101 SER A O 1
ATOM 807 N N . PHE A 1 102 ? 8.900 -5.688 -7.062 1.00 97.62 102 PHE A N 1
ATOM 808 C CA . PHE A 1 102 ? 9.565 -5.485 -5.783 1.00 97.62 102 PHE A CA 1
ATOM 809 C C . PHE A 1 102 ? 8.587 -5.627 -4.612 1.00 97.62 102 PHE A C 1
ATOM 811 O O . PHE A 1 102 ? 8.833 -6.418 -3.703 1.00 97.62 102 PHE A O 1
ATOM 818 N N . CYS A 1 103 ? 7.438 -4.951 -4.648 1.00 97.12 103 CYS A N 1
ATOM 819 C CA . CYS A 1 103 ? 6.431 -5.084 -3.598 1.00 97.12 103 CYS A CA 1
ATOM 820 C C . CYS A 1 103 ? 5.899 -6.518 -3.465 1.00 97.12 103 CYS A C 1
ATOM 822 O O . CYS A 1 103 ? 5.737 -6.989 -2.343 1.00 97.12 103 CYS A O 1
ATOM 824 N N . GLN A 1 104 ? 5.701 -7.240 -4.574 1.00 97.31 104 GLN A N 1
ATOM 825 C CA . GLN A 1 104 ? 5.324 -8.658 -4.538 1.00 97.31 104 GLN A CA 1
ATOM 826 C C . GLN A 1 104 ? 6.384 -9.517 -3.836 1.00 97.31 104 GLN A C 1
ATOM 828 O O . GLN A 1 104 ? 6.043 -10.436 -3.084 1.00 97.31 104 GLN A O 1
ATOM 833 N N . SER A 1 105 ? 7.667 -9.199 -4.034 1.00 97.44 105 SER A N 1
ATOM 834 C CA . SER A 1 105 ? 8.755 -9.879 -3.330 1.00 97.44 105 SER A CA 1
ATOM 835 C C . SER A 1 105 ? 8.691 -9.642 -1.818 1.00 97.44 105 SER A C 1
ATOM 837 O O . SER A 1 105 ? 8.878 -10.586 -1.058 1.00 97.44 105 SER A O 1
ATOM 839 N N . LEU A 1 106 ? 8.335 -8.429 -1.374 1.00 96.94 106 LEU A N 1
ATOM 840 C CA . LEU A 1 106 ? 8.165 -8.109 0.047 1.00 96.94 106 LEU A CA 1
ATOM 841 C C . LEU A 1 106 ? 6.921 -8.760 0.653 1.00 96.94 106 LEU A C 1
ATOM 843 O O . LEU A 1 106 ? 6.991 -9.268 1.766 1.00 96.94 106 LEU A O 1
ATOM 847 N N . ILE A 1 107 ? 5.803 -8.779 -0.081 1.00 96.12 107 ILE A N 1
ATOM 848 C CA . ILE A 1 107 ? 4.573 -9.473 0.334 1.00 96.12 107 ILE A CA 1
ATOM 849 C C . ILE A 1 107 ? 4.878 -10.940 0.622 1.00 96.12 107 ILE A C 1
ATOM 851 O O . ILE A 1 107 ? 4.497 -11.450 1.670 1.00 96.12 107 ILE A O 1
ATOM 855 N N . THR A 1 108 ? 5.638 -11.577 -0.269 1.00 96.31 108 THR A N 1
ATOM 856 C CA . THR A 1 108 ? 6.048 -12.977 -0.119 1.00 96.31 108 THR A CA 1
ATOM 857 C C . THR A 1 108 ? 7.055 -13.145 1.021 1.00 96.31 108 THR A C 1
ATOM 859 O O . THR A 1 108 ? 6.894 -14.013 1.871 1.00 96.31 108 THR A O 1
ATOM 862 N N . ARG A 1 109 ? 8.090 -12.297 1.071 1.00 95.94 109 ARG A N 1
ATOM 863 C CA . ARG A 1 109 ? 9.174 -12.359 2.067 1.00 95.94 109 ARG A CA 1
ATOM 864 C C . ARG A 1 109 ? 8.670 -12.178 3.498 1.00 95.94 109 ARG A C 1
ATOM 866 O O . ARG A 1 109 ? 9.204 -12.809 4.404 1.00 95.94 109 ARG A O 1
ATOM 873 N N . TYR A 1 110 ? 7.684 -11.307 3.694 1.00 94.69 110 TYR A N 1
ATOM 874 C CA . TYR A 1 110 ? 7.129 -10.974 5.006 1.00 94.69 110 TYR A CA 1
ATOM 875 C C . TYR A 1 110 ? 5.779 -11.645 5.287 1.00 94.69 110 TYR A C 1
ATOM 877 O O . TYR A 1 110 ? 5.140 -11.286 6.272 1.00 94.69 110 TYR A O 1
ATOM 885 N N . ASP A 1 111 ? 5.347 -12.585 4.438 1.00 95.12 111 ASP A N 1
ATOM 886 C CA . ASP A 1 111 ? 4.069 -13.301 4.555 1.00 95.12 111 ASP A CA 1
ATOM 887 C C . ASP A 1 111 ? 2.865 -12.361 4.779 1.00 95.12 111 ASP A C 1
ATOM 889 O O . ASP A 1 111 ? 2.006 -12.576 5.627 1.00 95.12 111 ASP A O 1
ATOM 893 N N . LEU A 1 112 ? 2.797 -11.254 4.031 1.00 94.94 112 LEU A N 1
ATOM 894 C CA . LEU A 1 112 ? 1.759 -10.239 4.252 1.00 94.94 112 LEU A CA 1
ATOM 895 C C . LEU A 1 112 ? 0.356 -10.729 3.863 1.00 94.94 112 LEU A C 1
ATOM 897 O O . LEU A 1 112 ? -0.639 -10.169 4.325 1.00 94.94 112 LEU A O 1
ATOM 901 N N . ASP A 1 113 ? 0.253 -11.756 3.019 1.00 94.81 113 ASP A N 1
ATOM 902 C CA . ASP A 1 113 ? -1.029 -12.334 2.606 1.00 94.81 113 ASP A CA 1
ATOM 903 C C . ASP A 1 113 ? -1.779 -12.984 3.778 1.00 94.81 113 ASP A C 1
ATOM 905 O O . ASP A 1 113 ? -3.003 -12.860 3.853 1.00 94.81 113 ASP A O 1
ATOM 909 N N . SER A 1 114 ? -1.074 -13.573 4.752 1.00 94.25 114 SER A N 1
ATOM 910 C CA . SER A 1 114 ? -1.701 -14.153 5.951 1.00 94.25 114 SER A CA 1
ATOM 911 C C . SER A 1 114 ? -2.323 -13.099 6.880 1.00 94.25 114 SER A C 1
ATOM 913 O O . SER A 1 114 ? -3.166 -13.414 7.725 1.00 94.25 114 SER A O 1
ATOM 915 N N . HIS A 1 115 ? -1.969 -11.827 6.683 1.00 94.50 115 HIS A N 1
ATOM 916 C CA . HIS A 1 115 ? -2.471 -10.688 7.446 1.00 94.50 115 HIS A CA 1
ATOM 917 C C . HIS A 1 115 ? -3.593 -9.913 6.740 1.00 94.50 115 HIS A C 1
ATOM 919 O O . HIS A 1 115 ? -4.083 -8.926 7.301 1.00 94.50 115 HIS A O 1
ATOM 925 N N . LEU A 1 116 ? -4.004 -10.318 5.534 1.00 94.88 116 LEU A N 1
ATOM 926 C CA . LEU A 1 116 ? -5.015 -9.619 4.745 1.00 94.88 116 LEU A CA 1
ATOM 927 C C . LEU A 1 116 ? -6.402 -10.251 4.913 1.00 94.88 116 LEU A C 1
ATOM 929 O O . LEU A 1 116 ? -6.641 -11.400 4.553 1.00 94.88 116 LEU A O 1
ATOM 933 N N . VAL A 1 117 ? -7.359 -9.457 5.385 1.00 94.94 117 VAL A N 1
ATOM 934 C CA . VAL A 1 117 ? -8.778 -9.817 5.415 1.00 94.94 117 VAL A CA 1
ATOM 935 C C . VAL A 1 117 ? -9.494 -9.078 4.293 1.00 94.94 117 VAL A C 1
ATOM 937 O O . VAL A 1 117 ? -9.582 -7.847 4.297 1.00 94.94 117 VAL A O 1
ATOM 940 N N . GLN A 1 118 ? -10.047 -9.833 3.342 1.00 94.44 118 GLN A N 1
ATOM 941 C CA . GLN A 1 118 ? -10.877 -9.258 2.292 1.00 94.44 118 GLN A CA 1
ATOM 942 C C . GLN A 1 118 ? -12.262 -8.903 2.841 1.00 94.44 118 GLN A C 1
ATOM 944 O O . GLN A 1 118 ? -13.148 -9.751 2.934 1.00 94.44 118 GLN A O 1
ATOM 949 N N . ALA A 1 119 ? -12.457 -7.639 3.203 1.00 94.31 119 ALA A N 1
ATOM 950 C CA . ALA A 1 119 ? -13.746 -7.124 3.642 1.00 94.31 119 ALA A CA 1
ATOM 951 C C . ALA A 1 119 ? -13.797 -5.600 3.533 1.00 94.31 119 ALA A C 1
ATOM 953 O O . ALA A 1 119 ? -12.779 -4.910 3.547 1.00 94.31 119 ALA A O 1
ATOM 954 N N . ARG A 1 120 ? -15.012 -5.050 3.506 1.00 93.69 120 ARG A N 1
ATOM 955 C CA . ARG A 1 120 ? -15.227 -3.615 3.702 1.00 93.69 120 ARG A CA 1
ATOM 956 C C . ARG A 1 120 ? -15.458 -3.311 5.177 1.00 93.69 120 ARG A C 1
ATOM 958 O O . ARG A 1 120 ? -16.372 -3.882 5.774 1.00 93.69 120 ARG A O 1
ATOM 965 N N . VAL A 1 121 ? -14.687 -2.380 5.736 1.00 94.38 121 VAL A N 1
ATOM 966 C CA . VAL A 1 121 ? -14.950 -1.800 7.062 1.00 94.38 121 VAL A CA 1
ATOM 967 C C . VAL A 1 121 ? -16.136 -0.843 6.958 1.00 94.38 121 VAL A C 1
ATOM 969 O O . VAL A 1 121 ? -16.126 0.074 6.135 1.00 94.38 121 VAL A O 1
ATOM 972 N N . ILE A 1 122 ? -17.156 -1.052 7.790 1.00 95.56 122 ILE A N 1
ATOM 973 C CA . ILE A 1 122 ? -18.380 -0.236 7.796 1.00 95.56 122 ILE A CA 1
ATOM 974 C C . ILE A 1 122 ? -18.442 0.733 8.979 1.00 95.56 122 ILE A C 1
ATOM 976 O O . ILE A 1 122 ? -19.069 1.784 8.866 1.00 95.56 122 ILE A O 1
ATOM 980 N N . ARG A 1 123 ? -17.793 0.409 10.106 1.00 95.56 123 ARG A N 1
ATOM 981 C CA . ARG A 1 123 ? -17.823 1.230 11.325 1.00 95.56 123 ARG A CA 1
ATOM 982 C C . ARG A 1 123 ? -16.616 0.936 12.214 1.00 95.56 123 ARG A C 1
ATOM 984 O O . ARG A 1 123 ? -16.213 -0.215 12.349 1.00 95.56 123 ARG A O 1
ATOM 991 N N . VAL A 1 124 ? -16.067 1.971 12.846 1.00 96.00 124 VAL A N 1
ATOM 992 C CA . VAL A 1 124 ? -15.026 1.850 13.877 1.00 96.00 124 VAL A CA 1
ATOM 993 C C . VAL A 1 124 ? -15.548 2.492 15.155 1.00 96.00 124 VAL A C 1
ATOM 995 O O . VAL A 1 124 ? -15.959 3.649 15.134 1.00 96.00 124 VAL A O 1
ATOM 998 N N . GLU A 1 125 ? -15.544 1.746 16.255 1.00 95.00 125 GLU A N 1
ATOM 999 C CA . GLU A 1 125 ? -16.040 2.203 17.553 1.00 95.00 125 GLU A CA 1
ATOM 1000 C C . GLU A 1 125 ? -14.922 2.207 18.598 1.00 95.00 125 GLU A C 1
ATOM 1002 O O . GLU A 1 125 ? -14.307 1.159 18.826 1.00 95.00 125 GLU A O 1
ATOM 1007 N N . PRO A 1 126 ? -14.656 3.343 19.264 1.00 94.38 126 PRO A N 1
ATOM 1008 C CA . PRO A 1 126 ? -13.770 3.370 20.417 1.00 94.38 126 PRO A CA 1
ATOM 1009 C C . PRO A 1 126 ? -14.402 2.619 21.596 1.00 94.38 126 PRO A C 1
ATOM 1011 O O . PRO A 1 126 ? -15.596 2.732 21.861 1.00 94.38 126 PRO A O 1
ATOM 1014 N N . CYS A 1 127 ? -13.586 1.859 22.316 1.00 90.56 127 CYS A N 1
ATOM 1015 C CA . CYS A 1 127 ? -13.938 1.201 23.567 1.00 90.56 127 CYS A CA 1
ATOM 1016 C C . CYS A 1 127 ? -13.143 1.847 24.701 1.00 90.56 127 CYS A C 1
ATOM 1018 O O . CYS A 1 127 ? -11.931 2.038 24.577 1.00 90.56 127 CYS A O 1
ATOM 1020 N N . PHE A 1 128 ? -13.825 2.151 25.797 1.00 88.25 128 PHE A N 1
ATOM 1021 C CA . PHE A 1 128 ? -13.243 2.699 27.015 1.00 88.25 128 PHE A CA 1
ATOM 1022 C C . PHE A 1 128 ? -13.377 1.631 28.096 1.00 88.25 128 PHE A C 1
ATOM 1024 O O . PHE A 1 128 ? -14.453 1.048 28.239 1.00 88.25 128 PHE A O 1
ATOM 1031 N N . ASP A 1 129 ? -12.290 1.327 28.800 1.00 77.88 129 ASP A N 1
ATOM 1032 C CA . ASP A 1 129 ? -12.367 0.397 29.925 1.00 77.88 129 ASP A CA 1
ATOM 1033 C C . ASP A 1 129 ? -13.161 1.070 31.054 1.00 77.88 129 ASP A C 1
ATOM 1035 O O . ASP A 1 129 ? -13.007 2.271 31.300 1.00 77.88 129 ASP A O 1
ATOM 1039 N N . ALA A 1 130 ? -14.043 0.313 31.708 1.00 64.31 130 ALA A N 1
ATOM 1040 C CA . ALA A 1 130 ? -14.747 0.803 32.885 1.00 64.31 130 ALA A CA 1
ATOM 1041 C C . ALA A 1 130 ? -13.731 0.984 34.028 1.00 64.31 130 ALA A C 1
ATOM 1043 O O . ALA A 1 130 ? -12.859 0.127 34.187 1.00 64.31 130 ALA A O 1
ATOM 1044 N N . PRO A 1 131 ? -13.804 2.070 34.814 1.00 61.03 131 PRO A N 1
ATOM 1045 C CA . PRO A 1 131 ? -12.922 2.219 35.960 1.00 61.03 131 PRO A CA 1
ATOM 1046 C C . PRO A 1 131 ? -13.242 1.115 36.980 1.00 61.03 131 PRO A C 1
ATOM 1048 O O . PRO A 1 131 ? -14.358 1.048 37.488 1.00 61.03 131 PRO A O 1
ATOM 1051 N N . GLU A 1 132 ? -12.269 0.248 37.281 1.00 57.34 132 GLU A N 1
ATOM 1052 C CA . GLU A 1 132 ? -12.373 -0.757 38.357 1.00 57.34 132 GLU A CA 1
ATOM 1053 C C . GLU A 1 132 ? -12.468 -0.111 39.754 1.00 57.34 132 GLU A C 1
ATOM 1055 O O . GLU A 1 132 ? -12.793 -0.785 40.727 1.00 57.34 132 GLU A O 1
ATOM 1060 N N . SER A 1 133 ? -12.237 1.201 39.867 1.00 55.00 133 SER A N 1
ATOM 1061 C CA . SER A 1 133 ? -12.369 1.965 41.105 1.00 55.00 133 SER A CA 1
ATOM 1062 C C . SER A 1 133 ? -13.118 3.281 40.879 1.00 55.00 133 SER A C 1
ATOM 1064 O O . SER A 1 133 ? -12.798 4.079 39.998 1.00 55.00 133 SER A O 1
ATOM 1066 N N . THR A 1 134 ? -14.123 3.525 41.715 1.00 54.16 134 THR A N 1
ATOM 1067 C CA . THR A 1 134 ? -15.078 4.648 41.693 1.00 54.16 134 THR A CA 1
ATOM 1068 C C . THR A 1 134 ? -14.478 6.055 41.867 1.00 54.16 134 THR A C 1
ATOM 1070 O O . THR A 1 134 ? -15.229 7.014 42.008 1.00 54.16 134 THR A O 1
ATOM 1073 N N . GLU A 1 135 ? -13.155 6.223 41.819 1.00 56.16 135 GLU A N 1
ATOM 1074 C CA . GLU A 1 135 ? -12.481 7.498 42.118 1.00 56.16 135 GLU A CA 1
ATOM 1075 C C . GLU A 1 135 ? -11.593 8.045 40.989 1.00 56.16 135 GLU A C 1
ATOM 1077 O O . GLU A 1 135 ? -11.044 9.140 41.117 1.00 56.16 135 GLU A O 1
ATOM 1082 N N . THR A 1 136 ? -11.457 7.354 39.851 1.00 58.09 136 THR A N 1
ATOM 1083 C CA . THR A 1 136 ? -10.640 7.867 38.736 1.00 58.09 136 THR A CA 1
ATOM 1084 C C . THR A 1 136 ? -11.469 8.572 37.663 1.00 58.09 136 THR A C 1
ATOM 1086 O O . THR A 1 136 ? -12.433 8.038 37.119 1.00 58.09 136 THR A O 1
ATOM 1089 N N . ARG A 1 137 ? -11.053 9.806 37.339 1.00 59.25 137 ARG A N 1
ATOM 1090 C CA . ARG A 1 137 ? -11.576 10.655 36.255 1.00 59.25 137 ARG A CA 1
ATOM 1091 C C . ARG A 1 137 ? -11.753 9.837 34.960 1.00 59.25 137 ARG A C 1
ATOM 1093 O O . ARG A 1 137 ? -10.821 9.114 34.602 1.00 59.25 137 ARG A O 1
ATOM 1100 N N . PRO A 1 138 ? -12.879 9.969 34.226 1.00 59.25 138 PRO A N 1
ATOM 1101 C CA . PRO A 1 138 ? -13.107 9.214 32.996 1.00 59.25 138 PRO A CA 1
ATOM 1102 C C . PRO A 1 138 ? -11.941 9.409 32.025 1.00 59.25 138 PRO A C 1
ATOM 1104 O O . PRO A 1 138 ? -11.539 10.540 31.729 1.00 59.25 138 PRO A O 1
ATOM 1107 N N . THR A 1 139 ? -11.369 8.300 31.557 1.00 63.88 139 THR A N 1
ATOM 1108 C CA . THR A 1 139 ? -10.247 8.338 30.623 1.00 63.88 139 THR A CA 1
ATOM 1109 C C . THR A 1 139 ? -10.761 8.822 29.266 1.00 63.88 139 THR A C 1
ATOM 1111 O O . THR A 1 139 ? -11.643 8.232 28.652 1.00 63.88 139 THR A O 1
ATOM 1114 N N . THR A 1 140 ? -10.223 9.937 28.774 1.00 74.75 140 THR A N 1
ATOM 1115 C CA . THR A 1 140 ? -10.594 10.498 27.460 1.00 74.75 140 THR A CA 1
ATOM 1116 C C . THR A 1 140 ? -10.031 9.689 26.293 1.00 74.75 140 THR A C 1
ATOM 1118 O O . THR A 1 140 ? -10.398 9.913 25.140 1.00 74.75 140 THR A O 1
ATOM 1121 N N . LYS A 1 141 ? -9.127 8.745 26.574 1.00 82.69 141 LYS A N 1
ATOM 1122 C CA . LYS A 1 141 ? -8.448 7.931 25.574 1.00 82.69 141 LYS A CA 1
ATOM 1123 C C . LYS A 1 141 ? -9.049 6.523 25.540 1.00 82.69 141 LYS A C 1
ATOM 1125 O O . LYS A 1 141 ? -9.060 5.864 26.576 1.00 82.69 141 LYS A O 1
ATOM 1130 N N . PRO A 1 142 ? -9.477 6.029 24.367 1.00 87.00 142 PRO A N 1
ATOM 1131 C CA . PRO A 1 142 ? -9.970 4.664 24.252 1.00 87.00 142 PRO A CA 1
ATOM 1132 C C . PRO A 1 142 ? -8.857 3.643 24.518 1.00 87.00 142 PRO A C 1
ATOM 1134 O O . PRO A 1 142 ? -7.713 3.824 24.089 1.00 87.00 142 PRO A O 1
ATOM 1137 N N . SER A 1 143 ? -9.209 2.549 25.192 1.00 90.62 143 SER A N 1
ATOM 1138 C CA . SER A 1 143 ? -8.322 1.409 25.452 1.00 90.62 143 SER A CA 1
ATOM 1139 C C . SER A 1 143 ? -8.152 0.516 24.221 1.00 90.62 143 SER A C 1
ATOM 1141 O O . SER A 1 143 ? -7.122 -0.138 24.029 1.00 90.62 143 SER A O 1
ATOM 1143 N N . SER A 1 144 ? -9.177 0.477 23.367 1.00 93.50 144 SER A N 1
ATOM 1144 C CA . SER A 1 144 ? -9.222 -0.336 22.153 1.00 93.50 144 SER A CA 1
ATOM 1145 C C . SER A 1 144 ? -10.290 0.169 21.185 1.00 93.50 144 SER A C 1
ATOM 1147 O O . SER A 1 144 ? -11.058 1.072 21.501 1.00 93.50 144 SER A O 1
ATOM 1149 N N . PHE A 1 145 ? -10.347 -0.430 20.002 1.00 95.38 145 PHE A N 1
ATOM 1150 C CA . PHE A 1 145 ? -11.335 -0.150 18.973 1.00 95.38 145 PHE A CA 1
ATOM 1151 C C . PHE A 1 145 ? -11.968 -1.452 18.491 1.00 95.38 145 PHE A C 1
ATOM 1153 O O . PHE A 1 145 ? -11.264 -2.450 18.302 1.00 95.38 145 PHE A O 1
ATOM 1160 N N . LYS A 1 146 ? -13.281 -1.425 18.259 1.00 96.62 146 LYS A N 1
ATOM 1161 C CA . LYS A 1 146 ? -14.016 -2.447 17.510 1.00 96.62 146 LYS A CA 1
ATOM 1162 C C . LYS A 1 146 ? -14.154 -1.990 16.064 1.00 96.62 146 LYS A C 1
ATOM 1164 O O . LYS A 1 146 ? -14.595 -0.873 15.805 1.00 96.62 146 LYS A O 1
ATOM 1169 N N . VAL A 1 147 ? -13.775 -2.845 15.129 1.00 97.31 147 VAL A N 1
ATOM 1170 C CA . VAL A 1 147 ? -13.844 -2.600 13.689 1.00 97.31 147 VAL A CA 1
ATOM 1171 C C . VAL A 1 147 ? -14.886 -3.548 13.117 1.00 97.31 147 VAL A C 1
ATOM 1173 O O . VAL A 1 147 ? -14.669 -4.756 13.054 1.00 97.31 147 VAL A O 1
ATOM 1176 N N . HIS A 1 148 ? -16.031 -2.995 12.738 1.00 97.62 148 HIS A N 1
ATOM 1177 C CA . HIS A 1 148 ? -17.157 -3.734 12.180 1.00 97.62 148 HIS A CA 1
ATOM 1178 C C . HIS A 1 148 ? -16.966 -3.902 10.679 1.00 97.62 148 HIS A C 1
ATOM 1180 O O . HIS A 1 148 ? -16.743 -2.920 9.956 1.00 97.62 148 HIS A O 1
ATOM 1186 N N . LEU A 1 149 ? -17.070 -5.141 10.216 1.00 96.88 149 LEU A N 1
ATOM 1187 C CA . LEU A 1 149 ? -16.948 -5.506 8.814 1.00 96.88 149 LEU A CA 1
ATOM 1188 C C . LEU A 1 149 ? -18.330 -5.721 8.193 1.00 96.88 149 LEU A C 1
ATOM 1190 O O . LEU A 1 149 ? -19.277 -6.144 8.849 1.00 96.88 149 LEU A O 1
ATOM 1194 N N . SER A 1 150 ? -18.426 -5.470 6.892 1.00 96.00 150 SER A N 1
ATOM 1195 C CA . SER A 1 150 ? -19.611 -5.760 6.066 1.00 96.00 150 SER A CA 1
ATOM 1196 C C . SER A 1 150 ? -20.036 -7.232 6.086 1.00 96.00 150 SER A C 1
ATOM 1198 O O . SER A 1 150 ? -21.196 -7.530 5.834 1.00 96.00 150 SER A O 1
ATOM 1200 N N . THR A 1 151 ? -19.122 -8.144 6.424 1.00 94.50 151 THR A N 1
ATOM 1201 C CA . THR A 1 151 ? -19.385 -9.581 6.588 1.00 94.50 151 THR A CA 1
ATOM 1202 C C . THR A 1 151 ? -20.112 -9.925 7.895 1.00 94.50 151 THR A C 1
ATOM 1204 O O . THR A 1 151 ? -20.451 -11.082 8.111 1.00 94.50 151 THR A O 1
ATOM 1207 N N . GLY A 1 152 ? -20.318 -8.953 8.791 1.00 95.25 152 GLY A N 1
ATOM 1208 C CA . GLY A 1 152 ? -20.850 -9.163 10.142 1.00 95.25 152 GLY A CA 1
ATOM 1209 C C . GLY A 1 152 ? -19.783 -9.501 11.190 1.00 95.25 152 GLY A C 1
ATOM 1210 O O . GLY A 1 152 ? -20.068 -9.473 12.385 1.00 95.25 152 GLY A O 1
ATOM 1211 N N . GLN A 1 153 ? -18.540 -9.769 10.777 1.00 96.19 153 GLN A N 1
ATOM 1212 C CA . GLN A 1 153 ? -17.424 -9.975 11.699 1.00 96.19 153 GLN A CA 1
ATOM 1213 C C . GLN A 1 153 ? -17.013 -8.656 12.376 1.00 96.19 153 GLN A C 1
ATOM 1215 O O . GLN A 1 153 ? -17.035 -7.586 11.762 1.00 96.19 153 GLN A O 1
ATOM 1220 N N . VAL A 1 154 ? -16.576 -8.739 13.635 1.00 97.00 154 VAL A N 1
ATOM 1221 C CA . VAL A 1 154 ? -16.020 -7.605 14.384 1.00 97.00 154 VAL A CA 1
ATOM 1222 C C . VAL A 1 154 ? -14.591 -7.923 14.803 1.00 97.00 154 VAL A C 1
ATOM 1224 O O . VAL A 1 154 ? -14.349 -8.874 15.544 1.00 97.00 154 VAL A O 1
ATOM 1227 N N . LEU A 1 155 ? -13.640 -7.111 14.349 1.00 96.12 155 LEU A N 1
ATOM 1228 C CA . LEU A 1 155 ? -12.244 -7.188 14.776 1.00 96.12 155 LEU A CA 1
ATOM 1229 C C . LEU A 1 155 ? -12.006 -6.249 15.962 1.00 96.12 155 LEU A C 1
ATOM 1231 O O . LEU A 1 155 ? -12.653 -5.207 16.077 1.00 96.12 155 LEU A O 1
ATOM 1235 N N . ARG A 1 156 ? -11.051 -6.582 16.836 1.00 95.38 156 ARG A N 1
ATOM 1236 C CA . ARG A 1 156 ? -10.644 -5.715 17.951 1.00 95.38 156 ARG A CA 1
ATOM 1237 C C . ARG A 1 156 ? -9.153 -5.412 17.880 1.00 95.38 156 ARG A C 1
ATOM 1239 O O . ARG A 1 156 ? -8.343 -6.322 17.744 1.00 95.38 156 ARG A O 1
ATOM 1246 N N . GLY A 1 157 ? -8.791 -4.140 18.025 1.00 93.81 157 GLY A N 1
ATOM 1247 C CA . GLY A 1 157 ? -7.398 -3.694 18.005 1.00 93.81 157 GLY A CA 1
ATOM 1248 C C . GLY A 1 157 ? -7.131 -2.557 18.985 1.00 93.81 157 GLY A C 1
ATOM 1249 O O . GLY A 1 157 ? -8.008 -1.745 19.263 1.00 93.81 157 GLY A O 1
ATOM 1250 N N . LYS A 1 158 ? -5.904 -2.472 19.512 1.00 93.06 158 LYS A N 1
ATOM 1251 C CA . LYS A 1 158 ? -5.472 -1.335 20.355 1.00 93.06 158 LYS A CA 1
ATOM 1252 C C . LYS A 1 158 ? -5.253 -0.056 19.544 1.00 93.06 158 LYS A C 1
ATOM 1254 O O . LYS A 1 158 ? -5.313 1.045 20.078 1.00 93.06 158 LYS A O 1
ATOM 1259 N N . ARG A 1 159 ? -4.939 -0.209 18.258 1.00 93.94 159 ARG A N 1
ATOM 1260 C CA . ARG A 1 159 ? -4.663 0.873 17.312 1.00 93.94 159 ARG A CA 1
ATOM 1261 C C . ARG A 1 159 ? -5.342 0.538 15.993 1.00 93.94 159 ARG A C 1
ATOM 1263 O O . ARG A 1 159 ? -5.362 -0.627 15.605 1.00 93.94 159 ARG A O 1
ATOM 1270 N N . VAL A 1 160 ? -5.871 1.557 15.328 1.00 95.00 160 VAL A N 1
ATOM 1271 C CA . VAL A 1 160 ? -6.482 1.453 14.001 1.00 95.00 160 VAL A CA 1
ATOM 1272 C C . VAL A 1 160 ? -5.861 2.534 13.132 1.00 95.00 160 VAL A C 1
ATOM 1274 O O . VAL A 1 160 ? -5.814 3.695 13.534 1.00 95.00 160 VAL A O 1
ATOM 1277 N N . VAL A 1 161 ? -5.367 2.145 11.960 1.00 94.69 161 VAL A N 1
ATOM 1278 C CA . VAL A 1 161 ? -4.843 3.063 10.946 1.00 94.69 161 VAL A CA 1
ATOM 1279 C C . VAL A 1 161 ? -5.809 3.048 9.772 1.00 94.69 161 VAL A C 1
ATOM 1281 O O . VAL A 1 161 ? -6.164 1.982 9.274 1.00 94.69 161 VAL A O 1
ATOM 1284 N N . LEU A 1 162 ? -6.248 4.228 9.340 1.00 92.38 162 LEU A N 1
ATOM 1285 C CA . LEU A 1 162 ? -7.106 4.379 8.170 1.00 92.38 162 LEU A CA 1
ATOM 1286 C C . LEU A 1 162 ? -6.248 4.790 6.974 1.00 92.38 162 LEU A C 1
ATOM 1288 O O . LEU A 1 162 ? -5.743 5.907 6.922 1.00 92.38 162 LEU A O 1
ATOM 1292 N N . ALA A 1 163 ? -6.102 3.877 6.017 1.00 89.38 163 ALA A N 1
ATOM 1293 C CA . ALA A 1 163 ? -5.360 4.078 4.772 1.00 89.38 163 ALA A CA 1
ATOM 1294 C C . ALA A 1 163 ? -6.261 3.825 3.549 1.00 89.38 163 ALA A C 1
ATOM 1296 O O . ALA A 1 163 ? -5.874 3.176 2.584 1.00 89.38 163 ALA A O 1
ATOM 1297 N N . THR A 1 164 ? -7.505 4.304 3.602 1.00 81.94 164 THR A N 1
ATOM 1298 C CA . THR A 1 164 ? -8.545 4.003 2.602 1.00 81.94 164 THR A CA 1
ATOM 1299 C C . THR A 1 164 ? -8.442 4.826 1.313 1.00 81.94 164 THR A C 1
ATOM 1301 O O . THR A 1 164 ? -9.195 4.564 0.375 1.00 81.94 164 THR A O 1
ATOM 1304 N N . GLY A 1 165 ? -7.514 5.788 1.246 1.00 73.94 165 GLY A N 1
ATOM 1305 C CA . GLY A 1 165 ? -7.387 6.724 0.127 1.00 73.94 165 GLY A CA 1
ATOM 1306 C C . GLY A 1 165 ? -8.606 7.644 -0.019 1.00 73.94 165 GLY A C 1
ATOM 1307 O O . GLY A 1 165 ? -9.457 7.732 0.869 1.00 73.94 165 GLY A O 1
ATOM 1308 N N . GLN A 1 166 ? -8.701 8.345 -1.151 1.00 62.88 166 GLN A N 1
ATOM 1309 C CA . GLN A 1 166 ? -9.945 9.021 -1.520 1.00 62.88 166 GLN A CA 1
ATOM 1310 C C . GLN A 1 166 ? -10.955 7.958 -1.965 1.00 62.88 166 GLN A C 1
ATOM 1312 O O . GLN A 1 166 ? -10.638 7.063 -2.742 1.00 62.88 166 GLN A O 1
ATOM 1317 N N . THR A 1 167 ? -12.149 8.000 -1.378 1.00 56.44 167 THR A N 1
ATOM 1318 C CA . THR A 1 167 ? -13.224 7.024 -1.637 1.00 56.44 167 THR A CA 1
ATOM 1319 C C . THR A 1 167 ? -14.401 7.642 -2.382 1.00 56.44 167 THR A C 1
ATOM 1321 O O . THR A 1 167 ? -15.312 6.928 -2.802 1.00 56.44 167 THR A O 1
ATOM 1324 N N . ARG A 1 168 ? -14.412 8.974 -2.511 1.00 58.53 168 ARG A N 1
ATOM 1325 C CA . ARG A 1 168 ? -15.432 9.731 -3.225 1.00 58.53 168 ARG A CA 1
ATOM 1326 C C . ARG A 1 168 ? -14.765 10.864 -4.002 1.00 58.53 168 ARG A C 1
ATOM 1328 O O . ARG A 1 168 ? -14.148 11.726 -3.368 1.00 58.53 168 ARG A O 1
ATOM 1335 N N . PRO A 1 169 ? -14.978 10.932 -5.322 1.00 60.44 169 PRO A N 1
ATOM 1336 C CA . PRO A 1 169 ? -14.489 12.037 -6.117 1.00 60.44 169 PRO A CA 1
ATOM 1337 C C . PRO A 1 169 ? -15.156 13.331 -5.676 1.00 60.44 169 PRO A C 1
ATOM 1339 O O . PRO A 1 169 ? -16.384 13.431 -5.623 1.00 60.44 169 PRO A O 1
ATOM 1342 N N . ARG A 1 170 ? -14.341 14.341 -5.368 1.00 60.84 170 ARG A N 1
ATOM 1343 C CA . ARG A 1 170 ? -14.826 15.702 -5.128 1.00 60.84 170 ARG A CA 1
ATOM 1344 C C . ARG A 1 170 ? -14.939 16.419 -6.460 1.00 60.84 170 ARG A C 1
ATOM 1346 O O . ARG A 1 170 ? -13.997 17.064 -6.909 1.00 60.84 170 ARG A O 1
ATOM 1353 N N . ILE A 1 171 ? -16.094 16.271 -7.093 1.00 67.75 171 ILE A N 1
ATOM 1354 C CA . ILE A 1 171 ? -16.377 16.913 -8.373 1.00 67.75 171 ILE A CA 1
ATOM 1355 C C . ILE A 1 171 ? -16.920 18.310 -8.093 1.00 67.75 171 ILE A C 1
ATOM 1357 O O . ILE A 1 171 ? -17.911 18.437 -7.370 1.00 67.75 171 ILE A O 1
ATOM 1361 N N . PRO A 1 172 ? -16.280 19.362 -8.621 1.00 77.06 172 PRO A N 1
ATOM 1362 C CA . PRO A 1 172 ? -16.811 20.707 -8.503 1.00 77.06 172 PRO A CA 1
ATOM 1363 C C . PRO A 1 172 ? -18.192 20.818 -9.152 1.00 77.06 172 PRO A C 1
ATOM 1365 O O . PRO A 1 172 ? -18.423 20.257 -10.220 1.00 77.06 172 PRO A O 1
ATOM 1368 N N . SER A 1 173 ? -19.087 21.600 -8.548 1.00 77.38 173 SER A N 1
ATOM 1369 C CA . SER A 1 173 ? -20.467 21.789 -9.024 1.00 77.38 173 SER A CA 1
ATOM 1370 C C . SER A 1 173 ? -20.577 22.381 -10.433 1.00 77.38 173 SER A C 1
ATOM 1372 O O . SER A 1 173 ? -21.624 22.266 -11.060 1.00 77.38 173 SER A O 1
ATOM 1374 N N . TRP A 1 174 ? -19.510 23.006 -10.939 1.00 80.00 174 TRP A N 1
ATOM 1375 C CA . TRP A 1 174 ? -19.449 23.540 -12.300 1.00 80.00 174 TRP A CA 1
ATOM 1376 C C . TRP A 1 174 ? -19.177 22.470 -13.367 1.00 80.00 174 TRP A C 1
ATOM 1378 O O . TRP A 1 174 ? -19.348 22.756 -14.550 1.00 80.00 174 TRP A O 1
ATOM 1388 N N . VAL A 1 175 ? -18.755 21.255 -12.987 1.00 72.81 175 VAL A N 1
ATOM 1389 C CA . VAL A 1 175 ? -18.563 20.145 -13.931 1.00 72.81 175 VAL A CA 1
ATOM 1390 C C . VAL A 1 175 ? -19.937 19.551 -14.265 1.00 72.81 175 VAL A C 1
ATOM 1392 O O . VAL A 1 175 ? -20.590 19.010 -13.372 1.00 72.81 175 VAL A O 1
ATOM 1395 N N . PRO A 1 176 ? -20.392 19.604 -15.530 1.00 63.28 176 PRO A N 1
ATOM 1396 C CA . PRO A 1 176 ? -21.700 19.075 -15.903 1.00 63.28 176 PRO A CA 1
ATOM 1397 C C . PRO A 1 176 ? -21.782 17.558 -15.678 1.00 63.28 176 PRO A C 1
ATOM 1399 O O . PRO A 1 176 ? -20.899 16.817 -16.114 1.00 63.28 176 PRO A O 1
ATOM 1402 N N . GLU A 1 177 ? -22.886 17.074 -15.099 1.00 55.31 177 GLU A N 1
ATOM 1403 C CA . GLU A 1 177 ? -23.124 15.646 -14.800 1.00 55.31 177 GLU A CA 1
ATOM 1404 C C . GLU A 1 177 ? -23.137 14.731 -16.054 1.00 55.31 177 GLU A C 1
ATOM 1406 O O . GLU A 1 177 ? -23.040 13.503 -15.996 1.00 55.31 177 GLU A O 1
ATOM 1411 N N . GLN A 1 178 ? -23.212 15.330 -17.241 1.00 51.75 178 GLN A N 1
ATOM 1412 C CA . GLN A 1 178 ? -23.094 14.616 -18.510 1.00 51.75 178 GLN A CA 1
ATOM 1413 C C . GLN A 1 178 ? -21.638 14.340 -18.914 1.00 51.75 178 GLN A C 1
ATOM 1415 O O . GLN A 1 178 ? -21.384 13.322 -19.551 1.00 51.75 178 GLN A O 1
ATOM 1420 N N . GLN A 1 179 ? -20.668 15.178 -18.524 1.00 49.12 179 GLN A N 1
ATOM 1421 C CA . GLN A 1 179 ? -19.237 14.926 -18.783 1.00 49.12 179 GLN A CA 1
ATOM 1422 C C . GLN A 1 179 ? -18.652 13.886 -17.828 1.00 49.12 179 GLN A C 1
ATOM 1424 O O . GLN A 1 179 ? -17.671 13.217 -18.141 1.00 49.12 179 GLN A O 1
ATOM 1429 N N . THR A 1 180 ? -19.277 13.735 -16.666 1.00 48.41 180 THR A N 1
ATOM 1430 C CA . THR A 1 180 ? -18.898 12.756 -15.661 1.00 48.41 180 THR A CA 1
ATOM 1431 C C . THR A 1 180 ? -19.360 11.335 -15.987 1.00 48.41 180 THR A C 1
ATOM 1433 O O . THR A 1 180 ? -18.711 10.363 -15.605 1.00 48.41 180 THR A O 1
ATOM 1436 N N . THR A 1 181 ? -20.470 11.205 -16.714 1.00 43.00 181 THR A N 1
ATOM 1437 C CA . THR A 1 181 ? -21.071 9.919 -17.101 1.00 43.00 181 THR A CA 1
ATOM 1438 C C . THR A 1 181 ? -20.793 9.541 -18.561 1.00 43.00 181 THR A C 1
ATOM 1440 O O . THR A 1 181 ? -20.735 8.349 -18.881 1.00 43.00 181 THR A O 1
ATOM 1443 N N . GLN A 1 182 ? -20.542 10.508 -19.458 1.00 43.38 182 GLN A N 1
ATOM 1444 C CA . GLN A 1 182 ? -20.134 10.222 -20.837 1.00 43.38 182 GLN A CA 1
ATOM 1445 C C . GLN A 1 182 ? -18.651 9.874 -20.939 1.00 43.38 182 GLN A C 1
ATOM 1447 O O . GLN A 1 182 ? -17.770 10.718 -21.091 1.00 43.38 182 GLN A O 1
ATOM 1452 N N . ARG A 1 183 ? -18.392 8.571 -21.008 1.00 49.16 183 ARG A N 1
ATOM 1453 C CA . ARG A 1 183 ? -17.144 8.017 -21.534 1.00 49.16 183 ARG A CA 1
ATOM 1454 C C . ARG A 1 183 ? -17.051 8.253 -23.046 1.00 49.16 183 ARG A C 1
ATOM 1456 O O . ARG A 1 183 ? -17.394 7.375 -23.836 1.00 49.16 183 ARG A O 1
ATOM 1463 N N . LYS A 1 184 ? -16.555 9.412 -23.477 1.00 37.66 184 LYS 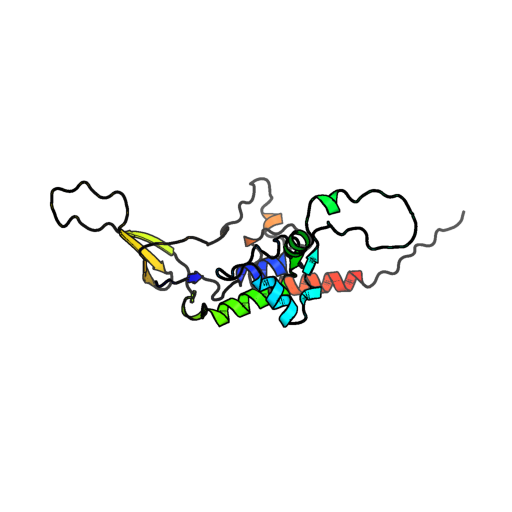A N 1
ATOM 1464 C CA . LYS A 1 184 ? -16.076 9.613 -24.855 1.00 37.66 184 LYS A CA 1
ATOM 1465 C C . LYS A 1 184 ? -14.612 10.018 -24.798 1.00 37.66 184 LYS A C 1
ATOM 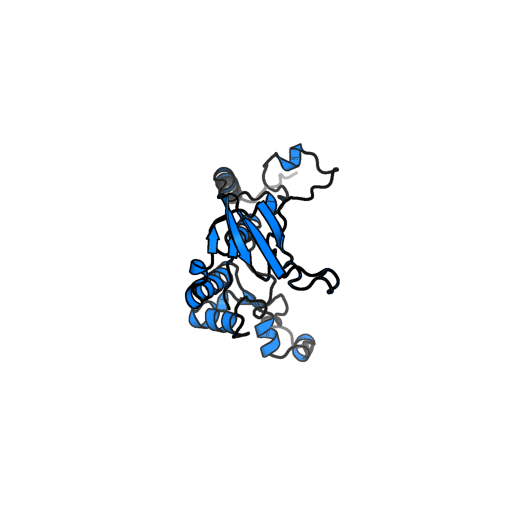1467 O O . LYS A 1 184 ? -14.282 11.047 -24.245 1.00 37.66 184 LYS A O 1
ATOM 1472 N N . GLY A 1 185 ? -13.738 9.150 -25.312 1.00 46.56 185 GLY A N 1
ATOM 1473 C CA . GLY A 1 185 ? -12.301 9.168 -25.018 1.00 46.56 185 GLY A CA 1
ATOM 1474 C C . GLY A 1 185 ? -11.598 10.532 -25.111 1.00 46.56 185 GLY A C 1
ATOM 1475 O O . GLY A 1 185 ? -11.983 11.376 -25.912 1.00 46.56 185 GLY A O 1
ATOM 1476 N N . ASN A 1 186 ? -10.503 10.635 -24.349 1.00 45.38 186 ASN A N 1
ATOM 1477 C CA . ASN A 1 186 ? -9.733 11.828 -23.953 1.00 45.38 186 ASN A CA 1
ATOM 1478 C C . ASN A 1 186 ? -10.356 12.691 -22.836 1.00 45.38 186 ASN A C 1
ATOM 1480 O O . ASN A 1 186 ? -9.780 13.715 -22.484 1.00 45.38 186 ASN A O 1
ATOM 1484 N N . THR A 1 187 ? -11.464 12.277 -22.213 1.00 50.06 187 THR A N 1
ATOM 1485 C CA . THR A 1 187 ? -11.979 12.938 -21.000 1.00 50.06 187 THR A CA 1
ATOM 1486 C C . THR A 1 187 ? -11.056 12.710 -19.803 1.00 50.06 187 THR A C 1
ATOM 1488 O O . THR A 1 187 ? -10.558 11.604 -19.598 1.00 50.06 187 THR A O 1
ATOM 1491 N N . ILE A 1 188 ? -10.879 13.746 -18.981 1.00 51.34 188 ILE A N 1
ATOM 1492 C CA . ILE A 1 188 ? -10.250 13.651 -17.661 1.00 51.34 188 ILE A CA 1
ATOM 1493 C C . ILE A 1 188 ? -11.157 12.793 -16.773 1.00 51.34 188 ILE A C 1
ATOM 1495 O O . ILE A 1 188 ? -12.288 13.176 -16.479 1.00 51.34 188 ILE A O 1
ATOM 1499 N N . ILE A 1 189 ? -10.672 11.623 -16.361 1.00 51.00 189 ILE A N 1
ATOM 1500 C CA . ILE A 1 189 ? -11.390 10.721 -15.457 1.00 51.00 189 ILE A CA 1
ATOM 1501 C C . ILE A 1 189 ? -10.775 10.880 -14.070 1.00 51.00 189 ILE A C 1
ATOM 1503 O O . ILE A 1 189 ? -9.556 10.827 -13.918 1.00 51.00 189 ILE A O 1
ATOM 1507 N N . HIS A 1 190 ? -11.612 11.075 -13.054 1.00 52.88 190 HIS A N 1
ATOM 1508 C CA . HIS A 1 190 ? -11.143 11.055 -11.673 1.00 52.88 190 HIS A CA 1
ATOM 1509 C C . HIS A 1 190 ? -10.641 9.648 -11.306 1.00 52.88 190 HIS A C 1
ATOM 1511 O O . HIS A 1 190 ? -11.264 8.655 -11.685 1.00 52.88 190 HIS A O 1
ATOM 1517 N N . SER A 1 191 ? -9.560 9.562 -10.525 1.00 58.50 191 SER A N 1
ATOM 1518 C CA . SER A 1 191 ? -8.946 8.306 -10.055 1.00 58.50 191 SER A CA 1
ATOM 1519 C C . SER A 1 191 ? -9.973 7.310 -9.497 1.00 58.50 191 SER A C 1
ATOM 1521 O O . SER A 1 191 ? -9.985 6.146 -9.872 1.00 58.50 191 SER A O 1
ATOM 1523 N N . ASP A 1 192 ? -10.904 7.787 -8.671 1.00 53.59 192 ASP A N 1
ATOM 1524 C CA . ASP A 1 192 ? -11.963 6.983 -8.037 1.00 53.59 192 ASP A CA 1
ATOM 1525 C C . ASP A 1 192 ? -13.001 6.391 -9.016 1.00 53.59 192 ASP A C 1
ATOM 1527 O O . ASP A 1 192 ? -13.776 5.511 -8.643 1.00 53.59 192 ASP A O 1
ATOM 1531 N N . TRP A 1 193 ? -13.066 6.877 -10.259 1.00 53.25 193 TRP A N 1
ATOM 1532 C CA . TRP A 1 193 ? -14.010 6.414 -11.290 1.00 53.25 193 TRP A CA 1
ATOM 1533 C C . TRP A 1 193 ? -13.405 5.468 -12.313 1.00 53.25 193 TRP A C 1
ATOM 1535 O O . TRP A 1 193 ? -14.120 4.914 -13.157 1.00 53.25 193 TRP A O 1
ATOM 1545 N N . MET A 1 194 ? -12.107 5.221 -12.191 1.00 54.44 194 MET A N 1
ATOM 1546 C CA . MET A 1 194 ? -11.439 4.102 -12.825 1.00 54.44 194 MET A CA 1
ATOM 1547 C C . MET A 1 194 ? -11.911 2.817 -12.137 1.00 54.44 194 MET A C 1
ATOM 1549 O O . MET A 1 194 ? -11.246 2.260 -11.270 1.00 54.44 194 MET A O 1
ATOM 1553 N N . ARG A 1 195 ? -13.134 2.379 -12.463 1.00 46.41 195 ARG A N 1
ATOM 1554 C CA . ARG A 1 195 ? -13.671 1.111 -11.969 1.00 46.41 195 ARG A CA 1
ATOM 1555 C C . ARG A 1 195 ? -12.746 -0.020 -12.412 1.00 46.41 195 ARG A C 1
ATOM 1557 O O . ARG A 1 195 ? -12.509 -0.206 -13.606 1.00 46.41 195 ARG A O 1
ATOM 1564 N N . VAL A 1 196 ? -12.274 -0.771 -11.421 1.00 44.66 196 VAL A N 1
ATOM 1565 C CA . VAL A 1 196 ? -11.570 -2.047 -11.561 1.00 44.66 196 VAL A CA 1
ATOM 1566 C C . VAL A 1 196 ? -12.360 -2.946 -12.517 1.00 44.66 196 VAL A C 1
ATOM 1568 O O . VAL A 1 196 ? -13.546 -3.187 -12.300 1.00 44.66 196 VAL A O 1
ATOM 1571 N N . ASN A 1 197 ? -11.707 -3.416 -13.584 1.00 39.72 197 ASN A N 1
ATOM 1572 C CA . ASN A 1 197 ? -12.271 -4.292 -14.621 1.00 39.72 197 ASN A CA 1
ATOM 1573 C C . ASN A 1 197 ? -13.553 -3.785 -15.316 1.00 39.72 197 ASN A C 1
ATOM 1575 O O . ASN A 1 197 ? -14.602 -4.420 -15.235 1.00 39.72 197 ASN A O 1
ATOM 1579 N N . ASP A 1 198 ? -13.453 -2.722 -16.120 1.00 48.06 198 ASP A N 1
ATOM 1580 C CA . ASP A 1 198 ? -14.450 -2.449 -17.164 1.00 48.06 198 ASP A CA 1
ATOM 1581 C C . ASP A 1 198 ? -13.944 -2.875 -18.565 1.00 48.06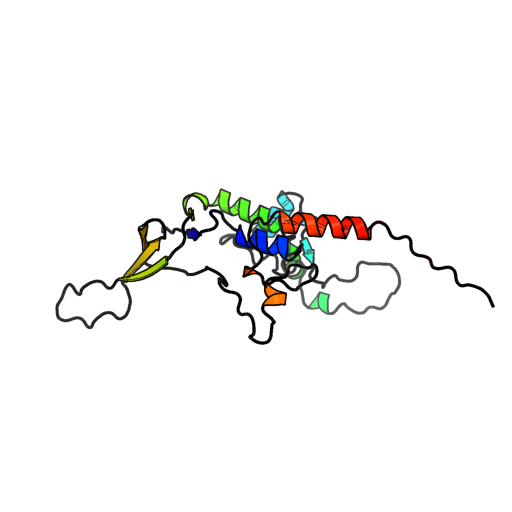 198 ASP A C 1
ATOM 1583 O O . ASP A 1 198 ? -13.122 -2.178 -19.179 1.00 48.06 198 ASP A O 1
ATOM 1587 N N . PRO A 1 199 ? -14.417 -4.011 -19.120 1.00 47.62 199 PRO A N 1
ATOM 1588 C CA . PRO A 1 199 ? -14.004 -4.501 -20.436 1.00 47.62 199 PRO A CA 1
ATOM 1589 C C . PRO A 1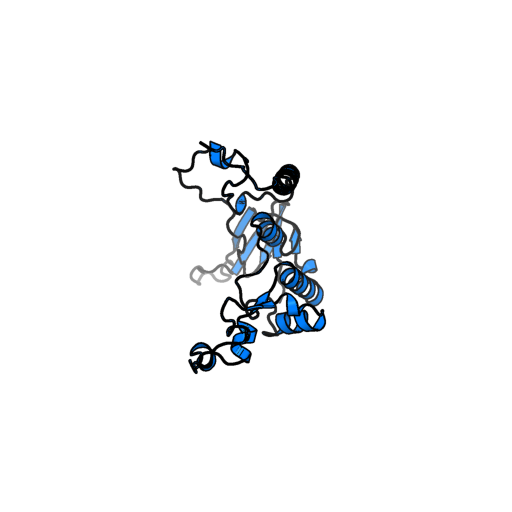 199 ? -14.332 -3.544 -21.592 1.00 47.62 199 PRO A C 1
ATOM 1591 O O . PRO A 1 199 ? -13.697 -3.630 -22.649 1.00 47.62 199 PRO A O 1
ATOM 1594 N N . ALA A 1 200 ? -15.307 -2.643 -21.420 1.00 51.31 200 ALA A N 1
ATOM 1595 C CA . ALA A 1 200 ? -15.688 -1.680 -22.449 1.00 51.31 200 ALA A CA 1
ATOM 1596 C C . ALA A 1 200 ? -14.628 -0.577 -22.614 1.00 51.31 200 ALA A C 1
ATOM 1598 O O . ALA A 1 200 ? -14.384 -0.119 -23.732 1.00 51.31 200 ALA A O 1
ATOM 1599 N N . PHE A 1 201 ? -13.930 -0.211 -21.532 1.00 48.62 201 PHE A N 1
ATOM 1600 C CA . PHE A 1 201 ? -12.841 0.770 -21.568 1.00 48.62 201 PHE A CA 1
ATOM 1601 C C . PHE A 1 201 ? -11.634 0.254 -22.371 1.00 48.62 201 PHE A C 1
ATOM 1603 O O . PHE A 1 201 ? -11.147 0.938 -23.275 1.00 48.62 201 PHE A O 1
ATOM 1610 N N . ARG A 1 202 ? -11.224 -1.004 -22.140 1.00 48.75 202 ARG A N 1
ATOM 1611 C CA . ARG A 1 202 ? -10.095 -1.646 -22.847 1.00 48.75 202 ARG A CA 1
ATOM 1612 C C . ARG A 1 202 ? -10.287 -1.731 -24.366 1.00 48.75 202 ARG A C 1
ATOM 1614 O O . ARG A 1 202 ? -9.315 -1.606 -25.110 1.00 48.75 202 ARG A O 1
ATOM 1621 N N . ARG A 1 203 ? -11.522 -1.932 -24.843 1.00 50.38 203 ARG A N 1
ATOM 1622 C CA . ARG A 1 203 ? -11.834 -1.977 -26.287 1.00 50.38 203 ARG A CA 1
ATOM 1623 C C . ARG A 1 203 ? -11.727 -0.604 -26.957 1.00 50.38 203 ARG A C 1
ATOM 1625 O O . ARG A 1 203 ? -11.260 -0.519 -28.088 1.00 50.38 203 ARG A O 1
ATOM 1632 N N . SER A 1 204 ? -12.100 0.465 -26.255 1.00 48.28 204 SER A N 1
ATOM 1633 C CA . SER A 1 204 ? -12.099 1.828 -26.802 1.00 48.28 204 SER A CA 1
ATOM 1634 C C . SER A 1 204 ? -10.682 2.370 -27.050 1.00 48.28 204 SER A C 1
ATOM 1636 O O . SER A 1 204 ? -10.426 2.974 -28.092 1.00 48.28 204 SER A O 1
ATOM 1638 N N . ILE A 1 205 ? -9.731 2.079 -26.152 1.00 47.16 205 ILE A N 1
ATOM 1639 C CA . ILE A 1 205 ? -8.328 2.496 -26.324 1.00 47.16 205 ILE A CA 1
ATOM 1640 C C . ILE A 1 205 ? -7.646 1.719 -27.460 1.00 47.16 205 ILE A C 1
ATOM 1642 O O . ILE A 1 205 ? -7.028 2.336 -28.327 1.00 47.16 205 ILE A O 1
ATOM 1646 N N . LYS A 1 206 ? -7.819 0.390 -27.535 1.00 46.06 206 LYS A N 1
ATOM 1647 C CA . LYS A 1 206 ? -7.230 -0.426 -28.617 1.00 46.06 206 LYS A CA 1
ATOM 1648 C C . LYS A 1 206 ? -7.709 0.003 -30.009 1.00 46.06 206 LYS A C 1
ATOM 1650 O O . LYS A 1 206 ? -6.905 0.069 -30.936 1.00 46.06 206 LYS A O 1
ATOM 1655 N N . ASN A 1 207 ? -8.987 0.362 -30.141 1.00 46.78 207 ASN A N 1
ATOM 1656 C CA . ASN A 1 207 ? -9.549 0.815 -31.413 1.00 46.78 207 ASN A CA 1
ATOM 1657 C C . ASN A 1 207 ? -9.027 2.201 -31.832 1.00 46.78 207 ASN A C 1
ATOM 1659 O O . ASN A 1 207 ? -8.809 2.427 -33.018 1.00 46.78 207 ASN A O 1
ATOM 1663 N N . LYS A 1 208 ? -8.767 3.118 -30.888 1.00 43.78 208 LYS A N 1
ATOM 1664 C CA . LYS A 1 208 ? -8.173 4.430 -31.208 1.00 43.78 208 LYS A CA 1
ATOM 1665 C C . LYS A 1 208 ? -6.696 4.333 -31.603 1.00 43.78 208 LYS A C 1
ATOM 1667 O O . LYS A 1 208 ? -6.288 5.008 -32.544 1.00 43.78 208 LYS A O 1
ATOM 1672 N N . VAL A 1 209 ? -5.915 3.473 -30.946 1.00 46.53 209 VAL A N 1
ATOM 1673 C CA . VAL A 1 209 ? -4.491 3.278 -31.278 1.00 46.53 209 VAL A CA 1
ATOM 1674 C C . VAL A 1 209 ? -4.322 2.636 -32.664 1.00 46.53 209 VAL A C 1
ATOM 1676 O O . VAL A 1 209 ? -3.435 3.043 -33.407 1.00 46.53 209 VAL A O 1
ATOM 1679 N N . GLY A 1 210 ? -5.221 1.726 -33.066 1.00 40.69 210 GLY A N 1
ATOM 1680 C CA . GLY A 1 210 ? -5.212 1.122 -34.408 1.00 40.69 210 GLY A CA 1
ATOM 1681 C C . GLY A 1 210 ? -5.633 2.059 -35.551 1.00 40.69 210 GLY A C 1
ATOM 1682 O O . GLY A 1 210 ? -5.225 1.845 -36.692 1.00 40.69 210 GLY A O 1
ATOM 1683 N N . LEU A 1 211 ? -6.413 3.112 -35.268 1.00 42.75 211 LEU A N 1
ATOM 1684 C CA . LEU A 1 211 ? -6.754 4.140 -36.263 1.00 42.75 211 LEU A CA 1
ATOM 1685 C C . LEU A 1 211 ? -5.629 5.166 -36.467 1.00 42.75 211 LEU A C 1
ATOM 1687 O O . LEU A 1 211 ? -5.458 5.660 -37.579 1.00 42.75 211 LEU A O 1
ATOM 1691 N N . ALA A 1 212 ? -4.831 5.453 -35.433 1.00 39.00 212 ALA A N 1
ATOM 1692 C CA . ALA A 1 212 ? -3.697 6.376 -35.531 1.00 39.00 212 ALA A CA 1
ATOM 1693 C C . ALA A 1 212 ? -2.520 5.812 -36.357 1.00 39.00 212 ALA A C 1
ATOM 1695 O O . ALA A 1 212 ? -1.662 6.568 -36.797 1.00 39.00 212 ALA A O 1
ATOM 1696 N N . SER A 1 213 ? -2.489 4.499 -36.617 1.00 42.53 213 SER A N 1
ATOM 1697 C CA . SER A 1 213 ? -1.443 3.839 -37.418 1.00 42.53 213 SER A CA 1
ATOM 1698 C C . SER A 1 213 ? -1.726 3.814 -38.931 1.00 42.53 213 SER A C 1
ATOM 1700 O O . SER A 1 213 ? -0.988 3.165 -39.669 1.00 42.53 213 SER A O 1
ATOM 1702 N N . ARG A 1 214 ? -2.806 4.455 -39.415 1.00 42.22 214 ARG A N 1
ATOM 1703 C CA . ARG A 1 214 ? -3.276 4.342 -40.815 1.00 42.22 214 ARG A CA 1
ATOM 1704 C C . ARG A 1 214 ? -3.529 5.669 -41.541 1.00 42.22 214 ARG A C 1
ATOM 1706 O O . ARG A 1 214 ? -4.382 5.720 -42.423 1.00 42.22 214 ARG A O 1
ATOM 1713 N N . GLN A 1 215 ? -2.789 6.732 -41.238 1.00 39.25 215 GLN A N 1
ATOM 1714 C CA . GLN A 1 215 ? -2.798 7.924 -42.095 1.00 39.25 215 GLN A CA 1
ATOM 1715 C C . GLN A 1 215 ? -1.396 8.222 -42.642 1.00 39.25 215 GLN A C 1
ATOM 1717 O O . GLN A 1 215 ? -0.503 8.537 -41.857 1.00 39.25 215 GLN A O 1
ATOM 1722 N N . PRO A 1 216 ? -1.177 8.129 -43.970 1.00 37.72 216 PRO A N 1
ATOM 1723 C CA . PRO A 1 216 ? 0.009 8.688 -44.592 1.00 37.72 216 PRO A CA 1
ATOM 1724 C C . PRO A 1 216 ? -0.102 10.217 -44.627 1.00 37.72 216 PRO A C 1
ATOM 1726 O O . PRO A 1 216 ? -1.116 10.778 -45.039 1.00 37.72 216 PRO A O 1
ATOM 1729 N N . LEU A 1 217 ? 0.964 10.882 -44.187 1.00 39.06 217 LEU A N 1
ATOM 1730 C CA . LEU A 1 217 ? 1.184 12.311 -44.386 1.00 39.06 217 LEU A CA 1
ATOM 1731 C C . LEU A 1 217 ? 1.477 12.546 -45.872 1.00 39.06 217 LEU A C 1
ATOM 1733 O O . LEU A 1 217 ? 2.429 11.955 -46.364 1.00 39.06 217 LEU A O 1
ATOM 1737 N N . ILE A 1 218 ? 0.668 13.364 -46.553 1.00 43.44 218 ILE A N 1
ATOM 1738 C CA . ILE A 1 218 ? 1.023 14.357 -47.596 1.00 43.44 218 ILE A CA 1
ATOM 1739 C C . ILE A 1 218 ? -0.295 14.960 -48.125 1.00 43.44 218 ILE A C 1
ATOM 1741 O O . ILE A 1 218 ? -1.169 14.215 -48.564 1.00 43.44 218 ILE A O 1
ATOM 1745 N N . PRO A 1 219 ? -0.417 16.295 -48.202 1.00 39.84 219 PRO A N 1
ATOM 1746 C CA . PRO A 1 219 ? -1.218 16.941 -49.230 1.00 39.84 219 PRO A CA 1
ATOM 1747 C C . PRO A 1 219 ? -0.300 17.641 -50.241 1.00 39.84 219 PRO A C 1
ATOM 1749 O O . PRO A 1 219 ? 0.466 18.540 -49.902 1.00 39.84 219 PRO A O 1
ATOM 1752 N N . THR A 1 220 ? -0.404 17.222 -51.500 1.00 44.94 220 THR A N 1
ATOM 1753 C CA . THR A 1 220 ? 0.070 17.937 -52.691 1.00 44.94 220 THR A CA 1
ATOM 1754 C C . THR A 1 220 ? -0.627 19.294 -52.810 1.00 44.94 220 THR A C 1
ATOM 1756 O O . THR A 1 220 ? -1.856 19.354 -52.770 1.00 44.94 220 THR A O 1
ATOM 1759 N N . GLN A 1 221 ? 0.138 20.376 -52.985 1.00 37.16 221 GLN A N 1
ATOM 1760 C CA . GLN A 1 221 ? -0.408 21.676 -53.388 1.00 37.16 221 GLN A CA 1
ATOM 1761 C C . GLN A 1 221 ? -0.760 21.682 -54.886 1.00 37.16 221 GLN A C 1
ATOM 1763 O O . GLN A 1 221 ? 0.018 21.145 -55.678 1.00 37.16 221 GLN A O 1
ATOM 1768 N N . PRO A 1 222 ? -1.873 22.313 -55.301 1.00 42.53 222 PRO A N 1
ATOM 1769 C CA . PRO A 1 222 ? -2.119 22.616 -56.701 1.00 42.53 222 PRO A CA 1
ATOM 1770 C C . PRO A 1 222 ? -1.451 23.940 -57.098 1.00 42.53 222 PRO A C 1
ATOM 1772 O O . PRO A 1 222 ? -1.464 24.916 -56.348 1.00 42.53 222 PRO A O 1
ATOM 1775 N N . GLN A 1 223 ? -0.866 23.934 -58.294 1.00 41.97 223 GLN A N 1
ATOM 1776 C CA . GLN A 1 223 ? -0.309 25.097 -58.975 1.00 41.97 223 GLN A CA 1
ATOM 1777 C C . GLN A 1 223 ? -1.414 26.076 -59.382 1.00 41.97 223 GLN A C 1
ATOM 1779 O O . GLN A 1 223 ? -2.453 25.650 -59.890 1.00 41.97 223 GLN A O 1
ATOM 1784 N N . HIS A 1 224 ? -1.130 27.368 -59.233 1.00 41.03 224 HIS A N 1
ATOM 1785 C CA . HIS A 1 224 ? -1.522 28.405 -60.181 1.00 41.03 224 HIS A CA 1
ATOM 1786 C C . HIS A 1 224 ? -0.504 29.542 -60.146 1.00 41.03 224 HIS A C 1
ATOM 1788 O O . HIS A 1 224 ? -0.040 29.872 -59.031 1.00 41.03 224 HIS A O 1
#

Organism: Acanthamoeba castellanii (strain ATCC 30010 / Neff) (NCBI:txid1257118)

Secondary structure (DSSP, 8-state):
----EEETTSSTTHHHHHHHHHTT--B-SS-TTSSS-SS-TTHHHHHHHHTT-GGGEEE-S-------S--------HHHHHS-HHHHHHTEEEBHHHHHHHHHHHHHHTTGGGGEEE--EEEEEEE-PPPSSTTS---SS-SEEEEEETTS-EEEES---------S----TTS-HHHHH---TT----GGGS-TT-HHHHHHHHHHHHHHTS-----PPPP-

Radius of gyration: 25.88 Å; chains: 1; bounding box: 58×43×102 Å

InterPro domains:
  IPR036188 FAD/NAD(P)-binding domain superfamily [G3DSA:3.50.50.60] (78-210)
  IPR036188 FAD/NAD(P)-binding domain superfamily [SSF51905] (97-199)

pLDDT: mean 73.95, std 21.1, range [37.16, 97.69]

Sequence (224 aa):
MSFVAVDESGGWMRKWDDLMHNLDVHHLRSPLNAHPDPFDVTSLNAFAHEQGRSAELQCLGISPRSSGREDKKKVRDHAAYIFTNNDRIMLKVPSVPLFKSFCQSLITRYDLDSHLVQARVIRVEPCFDAPESTETRPTTKPSSFKVHLSTGQVLRGKRVVLATGQTRPRIPSWVPEQQTTQRKGNTIIHSDWMRVNDPAFRRSIKNKVGLASRQPLIPTQPQH

Foldseek 3Di:
DDAAAEAQVLDPCLLVVLLCVVVVPFWDQAFQQPADDPPDSCQLVVLCVVVVNNVQWAAPPPDPPDDPDDDPDPPVPVSPVVDDPVRRNRNTIGTPVSNVVSVVVVCVVVVCSVRYDNFDFDDKAFAFDDPPDPPDDGDPDGQWIWTQTPVRDIDIGSDDDDPPPDQDDPDDPPPDPCLQPDPDPPRDHDSNRSPDDDPVVVVNVVVVVVVVVPDDDDDDDDDD